Protein AF-A0A4Q3UAE2-F1 (afdb_monomer_lite)

Sequence (257 aa):
MTRTVDFNGVSTRMAMDDPRPDGVYVWAAALARFVDEGTGRPILDGVRVRTEFPRLQGRASGAAGGVYGFPPEAFPMLATQDYDLSMEVETDIHLPQTVAIRVPQRTDAFESFAPVLLGDVVLHRRGVVLSGRCLRHTTGASVVGATVTITKVWRILPSPAVAAPEESAALISVWPPLPYALDDATASVRKRNLTPADPRPLAVPANKGEARITVTDTTGIAANGVLRIDGGTPDRLEYAIVDAINGGEVALKRPLS

Foldseek 3Di:
DWDFDDQLNDTDIDDPPDDAAPLADKDFQAKEFEAEQLPRHTAFDQKDKAWPQPQWGWDDHGRMTGIIGRCCVRPVPLQPAKDKTWMWIDGPFFDIDIDIDIRHRDNCCRNDPDHHYPYYDYTHTDADEDDDFDADPVPRDTDPPDDDDDFDDDPDDDDPVDDDPPDGPSPHQHPVGPLADDPDPPDDDDDDDDDDDDDWDFPDDDDQPDQKTFTPDCVPPDAQDWDWPPVVDRVRTHIWGFHDDDPRMTGTDRHDD

pLDDT: mean 80.91, std 15.3, range [36.97, 98.19]

Radius of gyration: 26.37 Å; chains: 1; bounding box: 64×36×79 Å

Secondary structure (DSSP, 8-state):
-EEEEEETTEEEEEETTSPPPGGGS-EEEEEEEEEETTT--B--S--EEE--STTEEEEEETTEEEEEE-HHHH-TTTTT--EEEEEEEE-SSB--EEEEEEE---TTTTTS---EEEEEEEEPBPPB------B-TTT--B-TT------B--SSPPPTTSPPP--BGGG--BSSPPSS--SSTTPPP-PPP-PPPPP--BSS---TT-SEEEBS--TT--TTPEEEESTT-GGG-EEEEEEEEETTEEEEE----

Structure (mmCIF, N/CA/C/O backbone):
data_AF-A0A4Q3UAE2-F1
#
_entry.id   AF-A0A4Q3UAE2-F1
#
loop_
_atom_site.group_PDB
_atom_site.id
_atom_site.type_symbol
_atom_site.label_atom_id
_atom_site.label_alt_id
_atom_site.label_comp_id
_atom_site.label_asym_id
_atom_site.label_entity_id
_atom_site.label_seq_id
_atom_site.pdbx_PDB_ins_code
_atom_site.Cartn_x
_atom_site.Cartn_y
_atom_site.Cartn_z
_atom_site.occupancy
_atom_site.B_iso_or_equiv
_atom_site.auth_seq_id
_atom_site.auth_comp_id
_atom_site.auth_asym_id
_atom_site.auth_atom_id
_atom_site.pdbx_PDB_model_num
ATOM 1 N N . MET A 1 1 ? 11.599 17.533 -46.432 1.00 57.25 1 MET A N 1
ATOM 2 C CA . MET A 1 1 ? 12.546 18.236 -45.535 1.00 57.25 1 MET A CA 1
ATOM 3 C C . MET A 1 1 ? 13.051 17.212 -44.527 1.00 57.25 1 MET A C 1
ATOM 5 O O . MET A 1 1 ? 12.238 16.666 -43.799 1.00 57.25 1 MET A O 1
ATOM 9 N N . THR A 1 2 ? 14.334 16.855 -44.557 1.00 52.47 2 THR A N 1
ATOM 10 C CA . THR A 1 2 ? 14.930 15.854 -43.648 1.00 52.47 2 THR A CA 1
ATOM 11 C C . THR A 1 2 ? 15.561 16.541 -42.445 1.00 52.47 2 THR A C 1
ATOM 13 O O . THR A 1 2 ? 16.298 17.512 -42.628 1.00 52.47 2 THR A O 1
ATOM 16 N N . ARG A 1 3 ? 15.315 16.030 -41.238 1.00 63.75 3 ARG A N 1
ATOM 17 C CA . ARG A 1 3 ? 15.957 16.492 -40.002 1.00 63.75 3 ARG A CA 1
ATOM 18 C C . ARG A 1 3 ? 16.877 15.388 -39.493 1.00 63.75 3 ARG A C 1
ATOM 20 O O . ARG A 1 3 ? 16.485 14.227 -39.441 1.00 63.75 3 ARG A O 1
ATOM 27 N N . THR A 1 4 ? 18.100 15.749 -39.123 1.00 69.69 4 THR A N 1
ATOM 28 C CA . THR A 1 4 ? 18.990 14.839 -38.395 1.00 69.69 4 THR A CA 1
ATOM 29 C C . THR A 1 4 ? 18.622 14.901 -36.919 1.00 69.69 4 THR A C 1
ATOM 31 O O . THR A 1 4 ? 18.534 15.995 -36.353 1.00 69.69 4 THR A O 1
ATOM 34 N N . VAL A 1 5 ? 18.364 13.744 -36.319 1.00 69.12 5 VAL A N 1
ATOM 35 C CA . VAL A 1 5 ? 18.120 13.601 -34.883 1.00 69.12 5 VAL A CA 1
ATOM 36 C C . VAL A 1 5 ? 19.189 12.668 -34.337 1.00 69.12 5 VAL A C 1
ATOM 38 O O . VAL A 1 5 ? 19.437 11.610 -34.911 1.00 69.12 5 VAL A O 1
ATOM 41 N N . ASP A 1 6 ? 19.851 13.093 -33.268 1.00 66.94 6 ASP A N 1
ATOM 42 C CA . ASP A 1 6 ? 20.877 12.298 -32.606 1.00 66.94 6 ASP A CA 1
ATOM 43 C C . ASP A 1 6 ? 20.248 11.525 -31.445 1.00 66.94 6 ASP A C 1
ATOM 45 O O . ASP A 1 6 ? 19.621 12.127 -30.568 1.00 66.94 6 ASP A O 1
ATOM 49 N N . PHE A 1 7 ? 20.383 10.200 -31.463 1.00 59.59 7 PHE A N 1
ATOM 50 C CA . PHE A 1 7 ? 19.912 9.306 -30.410 1.00 59.59 7 PHE A CA 1
ATOM 51 C C . PHE A 1 7 ? 21.111 8.557 -29.836 1.00 59.59 7 PHE A C 1
ATOM 53 O O . PHE A 1 7 ? 21.657 7.668 -30.485 1.00 59.59 7 PHE A O 1
ATOM 60 N N . ASN A 1 8 ? 21.536 8.923 -28.622 1.00 49.56 8 ASN A N 1
ATOM 61 C CA . ASN A 1 8 ? 22.646 8.278 -27.909 1.00 49.56 8 ASN A CA 1
ATOM 62 C C . ASN A 1 8 ? 23.937 8.127 -28.748 1.00 49.56 8 ASN A C 1
ATOM 64 O O . ASN A 1 8 ? 24.629 7.115 -28.657 1.00 49.56 8 ASN A O 1
ATOM 68 N N . GLY A 1 9 ? 24.271 9.135 -29.563 1.00 65.81 9 GLY A N 1
ATOM 69 C CA . GLY A 1 9 ? 25.475 9.148 -30.402 1.00 65.81 9 GLY A CA 1
ATOM 70 C C . GLY A 1 9 ? 25.286 8.533 -31.791 1.00 65.81 9 GLY A C 1
ATOM 71 O O . GLY A 1 9 ? 26.242 8.472 -32.565 1.00 65.81 9 GLY A O 1
ATOM 72 N N . VAL A 1 10 ? 24.069 8.094 -32.124 1.00 62.09 10 VAL A N 1
ATOM 73 C CA . VAL A 1 10 ? 23.691 7.655 -33.467 1.00 62.09 10 VAL A CA 1
ATOM 74 C C . VAL A 1 10 ? 22.827 8.733 -34.117 1.00 62.09 10 VAL A C 1
ATOM 76 O O . VAL A 1 10 ? 21.621 8.850 -33.882 1.00 62.09 10 VAL A O 1
ATOM 79 N N . SER A 1 11 ? 23.458 9.520 -34.986 1.00 70.81 11 SER A N 1
ATOM 80 C CA . SER A 1 11 ? 22.775 10.491 -35.838 1.00 70.81 11 SER A CA 1
ATOM 81 C C . SER A 1 11 ? 21.964 9.774 -36.919 1.00 70.81 11 SER A C 1
ATOM 83 O O . SER A 1 11 ? 22.513 9.254 -37.890 1.00 70.81 11 SER A O 1
ATOM 85 N N . THR A 1 12 ? 20.640 9.789 -36.774 1.00 71.19 12 THR A N 1
ATOM 86 C CA . THR A 1 12 ? 19.709 9.223 -37.754 1.00 71.19 12 THR A CA 1
ATOM 87 C C . THR A 1 12 ? 19.072 10.343 -38.569 1.00 71.19 12 THR A C 1
ATOM 89 O O . THR A 1 12 ? 18.583 11.344 -38.036 1.00 71.19 12 THR A O 1
ATOM 92 N N . ARG A 1 13 ? 19.094 10.198 -39.896 1.00 69.25 13 ARG A N 1
ATOM 93 C CA . ARG A 1 13 ? 18.475 11.149 -40.822 1.00 69.25 13 ARG A CA 1
ATOM 94 C C . ARG A 1 13 ? 17.034 10.710 -41.052 1.00 69.25 13 ARG A C 1
ATOM 96 O O . ARG A 1 13 ? 16.818 9.698 -41.703 1.00 69.25 13 ARG A O 1
ATOM 103 N N . MET A 1 14 ? 16.078 11.459 -40.513 1.00 65.75 14 MET A N 1
ATOM 104 C CA . MET A 1 14 ? 14.655 11.150 -40.655 1.00 65.75 14 MET A CA 1
ATOM 105 C C . MET A 1 14 ? 14.000 12.098 -41.653 1.00 65.75 14 MET A C 1
ATOM 107 O O . MET A 1 14 ? 14.155 13.327 -41.572 1.00 65.75 14 MET A O 1
ATOM 111 N N . ALA A 1 15 ? 13.265 11.532 -42.606 1.00 69.38 15 ALA A N 1
ATOM 112 C CA . ALA A 1 15 ? 12.250 12.269 -43.333 1.00 69.38 15 ALA A CA 1
ATOM 113 C C . ALA A 1 15 ? 11.072 12.570 -42.394 1.00 69.38 15 ALA A C 1
ATOM 115 O O . ALA A 1 15 ? 10.844 11.882 -41.403 1.00 69.38 15 ALA A O 1
ATOM 116 N N . MET A 1 16 ? 10.328 13.634 -42.691 1.00 63.88 16 MET A N 1
ATOM 117 C CA . MET A 1 16 ? 9.185 14.055 -41.869 1.00 63.88 16 MET A CA 1
ATOM 118 C C . MET A 1 16 ? 8.066 13.000 -41.822 1.00 63.88 16 MET A C 1
ATOM 120 O O . MET A 1 16 ? 7.288 12.997 -40.871 1.00 63.88 16 MET A O 1
ATOM 124 N N . ASP A 1 17 ? 8.048 12.110 -42.818 1.00 74.00 17 ASP A N 1
ATOM 125 C CA . ASP A 1 17 ? 7.040 11.071 -43.028 1.00 74.00 17 ASP A CA 1
ATOM 126 C C . ASP A 1 17 ? 7.527 9.665 -42.627 1.00 74.00 17 ASP A C 1
ATOM 128 O O . ASP A 1 17 ? 6.764 8.706 -42.735 1.00 74.00 17 ASP A O 1
ATOM 132 N N . ASP A 1 18 ? 8.775 9.518 -42.158 1.00 72.06 18 ASP A N 1
ATOM 133 C CA . ASP A 1 18 ? 9.264 8.223 -41.673 1.00 72.06 18 ASP A CA 1
ATOM 134 C C . ASP A 1 18 ? 8.579 7.872 -40.338 1.00 72.06 18 ASP A C 1
ATOM 136 O O . ASP A 1 18 ? 8.447 8.743 -39.464 1.00 72.06 18 ASP A O 1
ATOM 140 N N . PRO A 1 19 ? 8.152 6.609 -40.132 1.00 68.62 19 PRO A N 1
ATOM 141 C CA . PRO A 1 19 ? 7.618 6.177 -38.849 1.00 68.62 19 PRO A CA 1
ATOM 142 C C . PRO A 1 19 ? 8.679 6.396 -37.769 1.00 68.62 19 PRO A C 1
ATOM 144 O O . PRO A 1 19 ? 9.834 5.985 -37.909 1.00 68.62 19 PRO A O 1
ATOM 147 N N . ARG A 1 20 ? 8.303 7.081 -36.686 1.00 67.75 20 ARG A N 1
ATOM 148 C CA . ARG A 1 20 ? 9.222 7.270 -35.562 1.00 67.75 20 ARG A CA 1
ATOM 149 C C . ARG A 1 20 ? 9.400 5.926 -34.851 1.00 67.75 20 ARG A C 1
ATOM 151 O O . ARG A 1 20 ? 8.401 5.236 -34.665 1.00 67.75 20 ARG A O 1
ATOM 158 N N . PRO A 1 21 ? 10.623 5.576 -34.420 1.00 68.81 21 PRO A N 1
ATOM 159 C CA . PRO A 1 21 ? 10.846 4.440 -33.546 1.00 68.81 21 PRO A CA 1
ATOM 160 C C . PRO A 1 21 ? 9.975 4.571 -32.306 1.00 68.81 21 PRO A C 1
ATOM 162 O O . PRO A 1 21 ? 9.800 5.676 -31.777 1.00 68.81 21 PRO A O 1
ATOM 165 N N . ASP A 1 22 ? 9.473 3.441 -31.827 1.00 67.94 22 ASP A N 1
ATOM 166 C CA . ASP A 1 22 ? 8.586 3.398 -30.676 1.00 67.94 22 ASP A CA 1
ATOM 167 C C . ASP A 1 22 ? 9.219 4.104 -29.469 1.00 67.94 22 ASP A C 1
ATOM 169 O O . ASP A 1 22 ? 8.568 4.931 -28.840 1.00 67.94 22 ASP A O 1
ATOM 173 N N . GLY A 1 23 ? 10.526 3.954 -29.226 1.00 65.50 23 GLY A N 1
ATOM 174 C CA . GLY A 1 23 ? 11.240 4.631 -28.134 1.00 65.50 23 GLY A CA 1
ATOM 175 C C . GLY A 1 23 ? 11.208 6.170 -28.137 1.00 65.50 23 GLY A C 1
ATOM 176 O O . GLY A 1 23 ? 11.640 6.777 -27.160 1.00 65.50 23 GLY A O 1
ATOM 177 N N . VAL A 1 24 ? 10.690 6.813 -29.192 1.00 71.56 24 VAL A N 1
ATOM 178 C CA . VAL A 1 24 ? 10.535 8.277 -29.313 1.00 71.56 24 VAL A CA 1
ATOM 179 C C . VAL A 1 24 ? 9.131 8.755 -28.891 1.00 71.56 24 VAL A C 1
ATOM 181 O O . VAL A 1 24 ? 8.794 9.936 -29.014 1.00 71.56 24 VAL A O 1
ATOM 184 N N . TYR A 1 25 ? 8.293 7.864 -28.369 1.00 83.75 25 TYR A N 1
ATOM 185 C CA . TYR A 1 25 ? 7.003 8.225 -27.789 1.00 83.75 25 TYR A CA 1
ATOM 186 C C . TYR A 1 25 ? 7.051 8.259 -26.263 1.00 83.75 25 TYR A C 1
ATOM 188 O O . TYR A 1 25 ? 8.009 7.846 -25.612 1.00 83.75 25 TYR A O 1
ATOM 196 N N . VAL A 1 26 ? 5.991 8.807 -25.681 1.00 87.94 26 VAL A N 1
ATOM 197 C CA . VAL A 1 26 ? 5.742 8.689 -24.250 1.00 87.94 26 VAL A CA 1
ATOM 198 C C . VAL A 1 26 ? 5.227 7.275 -23.982 1.00 87.94 26 VAL A C 1
ATOM 200 O O . VAL A 1 26 ? 4.213 6.879 -24.552 1.00 87.94 26 VAL A O 1
ATOM 203 N N . TRP A 1 27 ? 5.899 6.544 -23.094 1.00 91.56 27 TRP A N 1
ATOM 204 C CA . TRP A 1 27 ? 5.564 5.166 -22.734 1.00 91.56 27 TRP A CA 1
ATOM 205 C C . TRP A 1 27 ? 5.282 5.019 -21.252 1.00 91.56 27 TRP A C 1
ATOM 207 O O . TRP A 1 27 ? 5.859 5.715 -20.417 1.00 91.56 27 TRP A O 1
ATOM 217 N N . ALA A 1 28 ? 4.429 4.053 -20.924 1.00 93.44 28 ALA A N 1
ATOM 218 C CA . ALA A 1 28 ? 4.326 3.549 -19.566 1.00 93.44 28 ALA A CA 1
ATOM 219 C C . ALA A 1 28 ? 5.573 2.719 -19.251 1.00 93.44 28 ALA A C 1
ATOM 221 O O . ALA A 1 28 ? 5.826 1.735 -19.934 1.00 93.44 28 ALA A O 1
ATOM 222 N N . ALA A 1 29 ? 6.328 3.091 -18.221 1.00 94.62 29 ALA A N 1
ATOM 223 C CA . ALA A 1 29 ? 7.425 2.280 -17.699 1.00 94.62 29 ALA A CA 1
ATOM 224 C C . ALA A 1 29 ? 6.898 1.124 -16.834 1.00 94.62 29 ALA A C 1
ATOM 226 O O . ALA A 1 29 ? 7.449 0.026 -16.866 1.00 94.62 29 ALA A O 1
ATOM 227 N N . ALA A 1 30 ? 5.788 1.341 -16.124 1.00 97.31 30 ALA A N 1
ATOM 228 C CA . ALA A 1 30 ? 5.072 0.286 -15.420 1.00 97.31 30 ALA A CA 1
ATOM 229 C C . ALA A 1 30 ? 3.564 0.528 -15.428 1.00 97.31 30 ALA A C 1
ATOM 231 O O . ALA A 1 30 ? 3.123 1.676 -15.488 1.00 97.31 30 ALA A O 1
ATOM 232 N N . LEU A 1 31 ? 2.793 -0.555 -15.340 1.00 97.81 31 LEU A N 1
ATOM 233 C CA . LEU A 1 31 ? 1.334 -0.552 -15.271 1.00 97.81 31 LEU A CA 1
ATOM 234 C C . LEU A 1 31 ? 0.844 -1.499 -14.173 1.00 97.81 31 LEU A C 1
ATOM 236 O O . LEU A 1 31 ? 1.353 -2.608 -14.024 1.00 97.81 31 LEU A O 1
ATOM 240 N N . ALA A 1 32 ? -0.182 -1.071 -13.448 1.00 97.69 32 ALA A N 1
ATOM 241 C CA . ALA A 1 32 ? -0.847 -1.804 -12.383 1.00 97.69 32 ALA A CA 1
ATOM 242 C C . ALA A 1 32 ? -2.368 -1.633 -12.462 1.00 97.69 32 ALA A C 1
ATOM 244 O O . ALA A 1 32 ? -2.874 -0.636 -12.991 1.00 97.69 32 ALA A O 1
ATOM 245 N N . ARG A 1 33 ? -3.087 -2.586 -11.866 1.00 97.88 33 ARG A N 1
ATOM 246 C CA . ARG A 1 33 ? -4.499 -2.465 -11.505 1.00 97.88 33 ARG A CA 1
ATOM 247 C C . ARG A 1 33 ? -4.615 -2.278 -9.994 1.00 97.88 33 ARG A C 1
ATOM 249 O O . ARG A 1 33 ? -4.057 -3.055 -9.234 1.00 97.88 33 ARG A O 1
ATOM 256 N N . PHE A 1 34 ? -5.348 -1.269 -9.549 1.00 97.06 34 PHE A N 1
ATOM 257 C CA . PHE A 1 34 ? -5.556 -0.978 -8.134 1.00 97.06 34 PHE A CA 1
ATOM 258 C C . PHE A 1 34 ? -6.828 -1.653 -7.645 1.00 97.06 34 PHE A C 1
ATOM 260 O O . PHE A 1 34 ? -7.917 -1.427 -8.188 1.00 97.06 34 PHE A O 1
ATOM 267 N N . VAL A 1 35 ? -6.689 -2.480 -6.616 1.00 92.50 35 VAL A N 1
ATOM 268 C CA . VAL A 1 35 ? -7.798 -3.235 -6.037 1.00 92.50 35 VAL A CA 1
ATOM 269 C C . VAL A 1 35 ? -7.875 -3.002 -4.541 1.00 92.50 35 VAL A C 1
ATOM 271 O O . VAL A 1 35 ? -6.876 -2.795 -3.862 1.00 92.50 35 VAL A O 1
ATOM 274 N N . ASP A 1 36 ? -9.093 -3.012 -4.036 1.00 85.25 36 ASP A N 1
ATOM 275 C CA . ASP A 1 36 ? -9.390 -2.846 -2.625 1.00 85.25 36 ASP A CA 1
ATOM 276 C C . ASP A 1 36 ? -9.195 -4.169 -1.874 1.00 85.25 36 ASP A C 1
ATOM 278 O O . ASP A 1 36 ? -9.792 -5.175 -2.261 1.00 85.25 36 ASP A O 1
ATOM 282 N N . GLU A 1 37 ? -8.409 -4.171 -0.791 1.00 82.31 37 GLU A N 1
ATOM 283 C CA . GLU A 1 37 ? -8.094 -5.395 -0.031 1.00 82.31 37 GLU A CA 1
ATOM 284 C C . GLU A 1 37 ? -9.336 -6.152 0.461 1.00 82.31 37 GLU A C 1
ATOM 286 O O . GLU A 1 37 ? -9.380 -7.378 0.431 1.00 82.31 37 GLU A O 1
ATOM 291 N N . GLY A 1 38 ? -10.362 -5.421 0.908 1.00 75.25 38 GLY A N 1
ATOM 292 C CA . GLY A 1 38 ? -11.475 -5.998 1.656 1.00 75.25 38 GLY A CA 1
ATOM 293 C C . GLY A 1 38 ? -12.556 -6.549 0.741 1.00 75.25 38 GLY A C 1
ATOM 294 O O . GLY A 1 38 ? -13.383 -7.355 1.159 1.00 75.25 38 GLY A O 1
ATOM 295 N N . THR A 1 39 ? -12.575 -6.096 -0.510 1.00 78.69 39 THR A N 1
ATOM 296 C CA . THR A 1 39 ? -13.594 -6.475 -1.493 1.00 78.69 39 THR A CA 1
ATOM 297 C C . THR A 1 39 ? -13.026 -7.174 -2.720 1.00 78.69 39 THR A C 1
ATOM 299 O O . THR A 1 39 ? -13.801 -7.740 -3.490 1.00 78.69 39 THR A O 1
ATOM 302 N N . GLY A 1 40 ? -11.711 -7.103 -2.950 1.00 82.12 40 GLY A N 1
ATOM 303 C CA . GLY A 1 40 ? -11.060 -7.546 -4.186 1.00 82.12 40 GLY A CA 1
ATOM 304 C C . GLY A 1 40 ? -11.521 -6.778 -5.432 1.00 82.12 40 GLY A C 1
ATOM 305 O O . GLY A 1 40 ? -11.225 -7.176 -6.560 1.00 82.12 40 GLY A O 1
ATOM 306 N N . ARG A 1 41 ? -12.299 -5.700 -5.259 1.00 87.38 41 ARG A N 1
ATOM 307 C CA . ARG A 1 41 ? -12.887 -4.947 -6.368 1.00 87.38 41 ARG A CA 1
ATOM 308 C C . ARG A 1 41 ? -11.928 -3.865 -6.862 1.00 87.38 41 ARG A C 1
ATOM 310 O O . ARG A 1 41 ? -11.175 -3.309 -6.063 1.00 87.38 41 ARG A O 1
ATOM 317 N N . PRO A 1 42 ? -11.979 -3.522 -8.161 1.00 91.94 42 PRO A N 1
ATOM 318 C CA . PRO A 1 42 ? -11.202 -2.415 -8.699 1.00 91.94 42 PRO A CA 1
ATOM 319 C C . PRO A 1 42 ? -11.604 -1.085 -8.047 1.00 91.94 42 PRO A C 1
ATOM 321 O O . PRO A 1 42 ? -12.794 -0.809 -7.876 1.00 91.94 42 PRO A O 1
ATOM 324 N N . ILE A 1 43 ? -10.620 -0.248 -7.722 1.00 92.00 43 ILE A N 1
ATOM 325 C CA . ILE A 1 43 ? -10.852 1.090 -7.166 1.00 92.00 43 ILE A CA 1
ATOM 326 C C . ILE A 1 43 ? -11.016 2.066 -8.325 1.00 92.00 43 ILE A C 1
ATOM 328 O O . ILE A 1 43 ? -10.046 2.411 -8.987 1.00 92.00 43 ILE A O 1
ATOM 332 N N . LEU A 1 44 ? -12.248 2.485 -8.602 1.00 91.06 44 LEU A N 1
ATOM 333 C CA . LEU A 1 44 ? -12.556 3.247 -9.816 1.00 91.06 44 LEU A CA 1
ATOM 334 C C . LEU A 1 44 ? -12.203 4.735 -9.728 1.00 91.06 44 LEU A C 1
ATOM 336 O O . LEU A 1 44 ? -11.972 5.348 -10.761 1.00 91.06 44 LEU A O 1
ATOM 340 N N . ASP A 1 45 ? -12.128 5.308 -8.529 1.00 89.31 45 ASP A N 1
ATOM 341 C CA . ASP A 1 45 ? -12.012 6.755 -8.354 1.00 89.31 45 ASP A CA 1
ATOM 342 C C . ASP A 1 45 ? -11.011 7.130 -7.259 1.00 89.31 45 ASP A C 1
ATOM 344 O O . ASP A 1 45 ? -10.715 6.351 -6.352 1.00 89.31 45 ASP A O 1
ATOM 348 N N . GLY A 1 46 ? -10.504 8.363 -7.336 1.00 92.06 46 GLY A N 1
ATOM 349 C CA . GLY A 1 46 ? -9.670 8.960 -6.289 1.00 92.06 46 GLY A CA 1
ATOM 350 C C . GLY A 1 46 ? -8.251 8.399 -6.189 1.00 92.06 46 GLY A C 1
ATOM 351 O O . GLY A 1 46 ? -7.538 8.750 -5.249 1.00 92.06 46 GLY A O 1
ATOM 352 N N . VAL A 1 47 ? -7.823 7.557 -7.135 1.00 96.69 47 VAL A N 1
ATOM 353 C CA . VAL A 1 47 ? -6.454 7.039 -7.166 1.00 96.69 47 VAL A CA 1
ATOM 354 C C . VAL A 1 47 ? -5.485 8.108 -7.655 1.00 96.69 47 VAL A C 1
ATOM 356 O O . VAL A 1 47 ? -5.652 8.695 -8.725 1.00 96.69 47 VAL A O 1
ATOM 359 N N . ARG A 1 48 ? -4.437 8.336 -6.868 1.00 97.69 48 ARG A N 1
ATOM 360 C CA . ARG A 1 48 ? -3.298 9.188 -7.194 1.00 97.69 48 ARG A CA 1
ATOM 361 C C . ARG A 1 48 ? -2.047 8.325 -7.232 1.00 97.69 48 ARG A C 1
ATOM 363 O O . ARG A 1 48 ? -1.803 7.542 -6.323 1.00 97.69 48 ARG A O 1
ATOM 370 N N . VAL A 1 49 ? -1.261 8.489 -8.289 1.00 98.19 49 VAL A N 1
ATOM 371 C CA . VAL A 1 49 ? 0.015 7.792 -8.467 1.00 98.19 49 VAL A CA 1
ATOM 372 C C . VAL A 1 49 ? 1.118 8.833 -8.516 1.00 98.19 49 VAL A C 1
ATOM 374 O O . VAL A 1 49 ? 1.002 9.824 -9.240 1.00 98.19 49 VAL A O 1
ATOM 377 N N . ARG A 1 50 ? 2.182 8.614 -7.751 1.00 97.94 50 ARG A N 1
ATOM 378 C CA . ARG A 1 50 ? 3.373 9.461 -7.712 1.00 97.94 50 ARG A CA 1
ATOM 379 C C . ARG A 1 50 ? 4.619 8.613 -7.904 1.00 97.94 50 ARG A C 1
ATOM 381 O O . ARG A 1 50 ? 4.631 7.415 -7.643 1.00 97.94 50 ARG A O 1
ATOM 388 N N . THR A 1 51 ? 5.673 9.253 -8.376 1.00 97.88 51 THR A N 1
ATOM 389 C CA . THR A 1 51 ? 7.012 8.680 -8.421 1.00 97.88 51 THR A CA 1
ATOM 390 C C . THR A 1 51 ? 8.004 9.810 -8.232 1.00 97.88 51 THR A C 1
ATOM 392 O O . THR A 1 51 ? 7.767 10.931 -8.684 1.00 97.88 51 THR A O 1
ATOM 395 N N . GLU A 1 52 ? 9.096 9.515 -7.544 1.00 96.69 52 GLU A N 1
ATOM 396 C CA . GLU A 1 52 ? 10.220 10.438 -7.390 1.00 96.69 52 GLU A CA 1
ATOM 397 C C . GLU A 1 52 ? 11.291 10.196 -8.458 1.00 96.69 52 GLU A C 1
ATOM 399 O O . GLU A 1 52 ? 12.274 10.932 -8.540 1.00 96.69 52 GLU A O 1
ATOM 404 N N . PHE A 1 53 ? 11.112 9.165 -9.291 1.00 97.31 53 PHE A N 1
ATOM 405 C CA . PHE A 1 53 ? 12.093 8.809 -10.296 1.00 97.31 53 PHE A CA 1
ATOM 406 C C . PHE A 1 53 ? 12.178 9.908 -11.371 1.00 97.31 53 PHE A C 1
ATOM 408 O O . PHE A 1 53 ? 11.151 10.269 -11.963 1.00 97.31 53 PHE A O 1
ATOM 415 N N . PRO A 1 54 ? 13.375 10.461 -11.650 1.00 96.19 54 PRO A N 1
ATOM 416 C CA . PRO A 1 54 ? 13.523 11.575 -12.576 1.00 96.19 54 PRO A CA 1
ATOM 417 C C . PRO A 1 54 ? 12.936 11.272 -13.955 1.00 96.19 54 PRO A C 1
ATOM 419 O O . PRO A 1 54 ? 13.081 10.170 -14.475 1.00 96.19 54 PRO A O 1
ATOM 422 N N . ARG A 1 55 ? 12.319 12.285 -14.578 1.00 96.44 55 ARG A N 1
ATOM 423 C CA . ARG A 1 55 ? 11.749 12.213 -15.942 1.00 96.44 55 ARG A CA 1
ATOM 424 C C . ARG A 1 55 ? 10.564 11.254 -16.107 1.00 96.44 55 ARG A C 1
ATOM 426 O O . ARG A 1 55 ? 10.059 11.121 -17.221 1.00 96.44 55 ARG A O 1
ATOM 433 N N . LEU A 1 56 ? 10.075 10.656 -15.023 1.00 97.69 56 LEU A N 1
ATOM 434 C CA . LEU A 1 56 ? 8.822 9.913 -15.003 1.00 97.69 56 LEU A CA 1
ATOM 435 C C . LEU A 1 56 ? 7.736 10.697 -14.271 1.00 97.69 56 LEU A C 1
ATOM 437 O O . LEU A 1 56 ? 7.995 11.570 -13.444 1.00 97.69 56 LEU A O 1
ATOM 441 N N . GLN A 1 57 ? 6.492 10.379 -14.600 1.00 98.06 57 GLN A N 1
ATOM 442 C CA . GLN A 1 57 ? 5.303 10.905 -13.952 1.00 98.06 57 GLN A CA 1
ATOM 443 C C . GLN A 1 57 ? 4.377 9.751 -13.594 1.00 98.06 57 GLN A C 1
ATOM 445 O O . GLN A 1 57 ? 4.274 8.771 -14.328 1.00 98.06 57 GLN A O 1
ATOM 450 N N . GLY A 1 58 ? 3.681 9.871 -12.468 1.00 97.88 58 GLY A N 1
ATOM 451 C CA . GLY A 1 58 ? 2.598 8.961 -12.118 1.00 97.88 58 GLY A CA 1
ATOM 452 C C . GLY A 1 58 ? 1.291 9.373 -12.792 1.00 97.88 58 GLY A C 1
ATOM 453 O O . GLY A 1 58 ? 0.999 10.562 -12.931 1.00 97.88 58 GLY A O 1
ATOM 454 N N . ARG A 1 59 ? 0.482 8.396 -13.208 1.00 97.56 59 ARG A N 1
ATOM 455 C CA . ARG A 1 59 ? -0.887 8.629 -13.682 1.00 97.56 59 ARG A CA 1
ATOM 456 C C . ARG A 1 59 ? -1.790 7.462 -13.325 1.00 97.56 59 ARG A C 1
ATOM 458 O O . ARG A 1 59 ? -1.388 6.308 -13.419 1.00 97.56 59 ARG A O 1
ATOM 465 N N . ALA A 1 60 ? -3.030 7.781 -12.980 1.00 97.00 60 ALA A N 1
ATOM 466 C CA . ALA A 1 60 ? -4.108 6.815 -12.839 1.00 97.00 60 ALA A CA 1
ATOM 467 C C . ALA A 1 60 ? -5.311 7.235 -13.686 1.00 97.00 60 ALA A C 1
ATOM 469 O O . ALA A 1 60 ? -5.523 8.419 -13.960 1.00 97.00 60 ALA A O 1
ATOM 470 N N . SER A 1 61 ? -6.081 6.246 -14.118 1.00 93.56 61 SER A N 1
ATOM 471 C CA . SER A 1 61 ? -7.368 6.408 -14.776 1.00 93.56 61 SER A CA 1
ATOM 472 C C . SER A 1 61 ? -8.236 5.207 -14.428 1.00 93.56 61 SER A C 1
ATOM 474 O O . SER A 1 61 ? -7.915 4.068 -14.774 1.00 93.56 61 SER A O 1
ATOM 476 N N . GLY A 1 62 ? -9.331 5.454 -13.713 1.00 92.19 62 GLY A N 1
ATOM 477 C CA . GLY A 1 62 ? -10.121 4.360 -13.172 1.00 92.19 62 GLY A CA 1
ATOM 478 C C . GLY A 1 62 ? -9.310 3.541 -12.163 1.00 92.19 62 GLY A C 1
ATOM 479 O O . GLY A 1 62 ? -8.512 4.070 -11.390 1.00 92.19 62 GLY A O 1
ATOM 480 N N . ALA A 1 63 ? -9.447 2.221 -12.277 1.00 92.50 63 ALA A N 1
ATOM 481 C CA . ALA A 1 63 ? -8.684 1.252 -11.500 1.00 92.50 63 ALA A CA 1
ATOM 482 C C . ALA A 1 63 ? -7.329 0.872 -12.102 1.00 92.50 63 ALA A C 1
ATOM 484 O O . ALA A 1 63 ? -6.713 -0.070 -11.619 1.00 92.50 63 ALA A O 1
ATOM 485 N N . ALA A 1 64 ? -6.864 1.543 -13.153 1.00 96.25 64 ALA A N 1
ATOM 486 C CA . ALA A 1 64 ? -5.557 1.281 -13.740 1.00 96.25 64 ALA A CA 1
ATOM 487 C C . ALA A 1 64 ? -4.655 2.506 -13.611 1.00 96.25 64 ALA A C 1
ATOM 489 O O . ALA A 1 64 ? -5.107 3.652 -13.633 1.00 96.25 64 ALA A O 1
ATOM 490 N N . GLY A 1 65 ? -3.356 2.278 -13.507 1.00 96.81 65 GLY A N 1
ATOM 491 C CA . GLY A 1 65 ? -2.386 3.360 -13.496 1.00 96.81 65 GLY A CA 1
ATOM 492 C C . GLY A 1 65 ? -0.967 2.850 -13.472 1.00 96.81 65 GLY A C 1
ATOM 493 O O . GLY A 1 65 ? -0.712 1.659 -13.615 1.00 96.81 65 GLY A O 1
ATOM 494 N N . GLY A 1 66 ? -0.035 3.773 -13.327 1.00 97.69 66 GLY A N 1
ATOM 495 C CA . GLY A 1 66 ? 1.372 3.449 -13.393 1.00 97.69 66 GLY A CA 1
ATOM 496 C C . GLY A 1 66 ? 2.245 4.679 -13.523 1.00 97.69 66 GLY A C 1
ATOM 497 O O . GLY A 1 66 ? 1.804 5.814 -13.316 1.00 97.69 66 GLY A O 1
ATOM 498 N N . VAL A 1 67 ? 3.492 4.434 -13.901 1.00 98.12 67 VAL A N 1
ATOM 499 C CA . VAL A 1 67 ? 4.479 5.477 -14.168 1.00 98.12 67 VAL A CA 1
ATOM 500 C C . VAL A 1 67 ? 4.780 5.522 -15.656 1.00 98.12 67 VAL A C 1
ATOM 502 O O . VAL A 1 67 ? 4.880 4.485 -16.311 1.00 98.12 67 VAL A O 1
ATOM 505 N N . TYR A 1 68 ? 4.899 6.723 -16.206 1.00 97.00 68 TYR A N 1
ATOM 506 C CA . TYR A 1 68 ? 5.082 6.946 -17.633 1.00 97.00 68 TYR A CA 1
ATOM 507 C C . TYR A 1 68 ? 6.033 8.116 -17.892 1.00 97.00 68 TYR A C 1
ATOM 509 O O . TYR A 1 68 ? 6.215 8.984 -17.040 1.00 97.00 68 TYR A O 1
ATOM 517 N N . GLY A 1 69 ? 6.657 8.139 -19.064 1.00 95.06 69 GLY A N 1
ATOM 518 C CA . GLY A 1 69 ? 7.606 9.178 -19.449 1.00 95.06 69 GLY A CA 1
ATOM 519 C C . GLY A 1 69 ? 8.270 8.866 -20.780 1.00 95.06 69 GLY A C 1
ATOM 520 O O . GLY A 1 69 ? 7.745 8.086 -21.571 1.00 95.06 69 GLY A O 1
ATOM 521 N N . PHE A 1 70 ? 9.415 9.490 -21.031 1.00 92.19 70 PHE A N 1
ATOM 522 C CA . PHE A 1 70 ? 10.201 9.265 -22.240 1.00 92.19 70 PHE A CA 1
ATOM 523 C C . PHE A 1 70 ? 11.371 8.320 -21.922 1.00 92.19 70 PHE A C 1
ATOM 525 O O . PHE A 1 70 ? 12.313 8.750 -21.248 1.00 92.19 70 PHE A O 1
ATOM 532 N N . PRO A 1 71 ? 11.336 7.039 -22.348 1.00 89.75 71 PRO A N 1
ATOM 533 C CA . PRO A 1 71 ? 12.316 6.047 -21.907 1.00 89.75 71 PRO A CA 1
ATOM 534 C C . PRO A 1 71 ? 13.784 6.425 -22.154 1.00 89.75 71 PRO A C 1
ATOM 536 O O . PRO A 1 71 ? 14.573 6.214 -21.239 1.00 89.75 71 PRO A O 1
ATOM 539 N N . PRO A 1 72 ? 14.183 7.033 -23.293 1.00 88.38 72 PRO A N 1
ATOM 540 C CA . PRO A 1 72 ? 15.575 7.451 -23.483 1.00 88.38 72 PRO A CA 1
ATOM 541 C C . PRO A 1 72 ? 16.063 8.501 -22.473 1.00 88.38 72 PRO A C 1
ATOM 543 O O . PRO A 1 72 ? 17.243 8.526 -22.140 1.00 88.38 72 PRO A O 1
ATOM 546 N N . GLU A 1 73 ? 15.172 9.361 -21.967 1.00 91.50 73 GLU A N 1
ATOM 547 C CA . GLU A 1 73 ? 15.514 10.365 -20.947 1.00 91.50 73 GLU A CA 1
ATOM 548 C C . GLU A 1 73 ? 15.497 9.782 -19.531 1.00 91.50 73 GLU A C 1
ATOM 550 O O . GLU A 1 73 ? 16.331 10.151 -18.705 1.00 91.50 73 GLU A O 1
ATOM 555 N N . ALA A 1 74 ? 14.540 8.898 -19.239 1.00 93.75 74 ALA A N 1
ATOM 556 C CA . ALA A 1 74 ? 14.407 8.277 -17.923 1.00 93.75 74 ALA A CA 1
ATOM 557 C C . ALA A 1 74 ? 15.445 7.164 -17.696 1.00 93.75 74 ALA A C 1
ATOM 559 O O . ALA A 1 74 ? 15.966 7.012 -16.593 1.00 93.75 74 ALA A O 1
ATOM 560 N N . PHE A 1 75 ? 15.781 6.411 -18.743 1.00 93.25 75 PHE A N 1
ATOM 561 C CA . PHE A 1 75 ? 16.631 5.224 -18.687 1.00 93.25 75 PHE A CA 1
ATOM 562 C C . PHE A 1 75 ? 17.750 5.286 -19.746 1.00 93.25 75 PHE A C 1
ATOM 564 O O . PHE A 1 75 ? 17.806 4.452 -20.653 1.00 93.25 75 PHE A O 1
ATOM 571 N N . PRO A 1 76 ? 18.672 6.264 -19.661 1.00 91.69 76 PRO A N 1
ATOM 572 C CA . PRO A 1 76 ? 19.671 6.506 -20.708 1.00 91.69 76 PRO A CA 1
ATOM 573 C C . PRO A 1 76 ? 20.609 5.317 -20.969 1.00 91.69 76 PRO A C 1
ATOM 575 O O . PRO A 1 76 ? 21.132 5.173 -22.069 1.00 91.69 76 PRO A O 1
ATOM 578 N N . MET A 1 77 ? 20.810 4.449 -19.975 1.00 93.44 77 MET A N 1
ATOM 579 C CA . MET A 1 77 ? 21.678 3.271 -20.039 1.00 93.44 77 MET A CA 1
ATOM 580 C C . MET A 1 77 ? 20.878 1.960 -20.017 1.00 93.44 77 MET A C 1
ATOM 582 O O . MET A 1 77 ? 21.414 0.925 -19.637 1.00 93.44 77 MET A O 1
ATOM 586 N N . LEU A 1 78 ? 19.603 1.965 -20.434 1.00 91.50 78 LEU A N 1
ATOM 587 C CA . LEU A 1 78 ? 18.746 0.768 -20.378 1.00 91.50 78 LEU A CA 1
ATOM 588 C C . LEU A 1 78 ? 19.311 -0.428 -21.161 1.00 91.50 78 LEU A C 1
ATOM 590 O O . LEU A 1 78 ? 19.006 -1.568 -20.839 1.00 91.50 78 LEU A O 1
ATOM 594 N N . ALA A 1 79 ? 20.176 -0.186 -22.146 1.00 90.31 79 ALA A N 1
ATOM 595 C CA . ALA A 1 79 ? 20.868 -1.240 -22.884 1.00 90.31 79 ALA A CA 1
ATOM 596 C C . ALA A 1 79 ? 21.941 -1.989 -22.075 1.00 90.31 79 ALA A C 1
ATOM 598 O O . ALA A 1 79 ? 22.329 -3.087 -22.464 1.00 90.31 79 ALA A O 1
ATOM 599 N N . THR A 1 80 ? 22.434 -1.407 -20.980 1.00 94.50 80 THR A N 1
ATOM 600 C CA . THR A 1 80 ? 23.588 -1.921 -20.223 1.00 94.50 80 THR A CA 1
ATOM 601 C C . THR A 1 80 ? 23.335 -2.056 -18.726 1.00 94.50 80 THR A C 1
ATOM 603 O O . THR A 1 80 ? 24.205 -2.551 -18.013 1.00 94.50 80 THR A O 1
ATOM 606 N N . GLN A 1 81 ? 22.199 -1.567 -18.225 1.00 95.44 81 GLN A N 1
ATOM 607 C CA . GLN A 1 81 ? 21.844 -1.683 -16.819 1.00 95.44 81 GLN A CA 1
ATOM 608 C C . GLN A 1 81 ? 20.333 -1.727 -16.609 1.00 95.44 81 GLN A C 1
ATOM 610 O O . GLN A 1 81 ? 19.549 -1.136 -17.356 1.00 95.44 81 GLN A O 1
ATOM 615 N N . ASP A 1 82 ? 19.952 -2.397 -15.532 1.00 96.19 82 ASP A N 1
ATOM 616 C CA . ASP A 1 82 ? 18.607 -2.338 -14.991 1.00 96.19 82 ASP A CA 1
ATOM 617 C C . ASP A 1 82 ? 18.399 -1.031 -14.204 1.00 96.19 82 ASP A C 1
ATOM 619 O O . ASP A 1 82 ? 19.354 -0.393 -13.750 1.00 96.19 82 ASP A O 1
ATOM 623 N N . TYR A 1 83 ? 17.137 -0.685 -13.960 1.00 97.31 83 TYR A N 1
ATOM 624 C CA . TYR A 1 83 ? 16.751 0.443 -13.119 1.00 97.31 83 TYR A CA 1
ATOM 625 C C . TYR A 1 83 ? 15.768 0.016 -12.033 1.00 97.31 83 TYR A C 1
ATOM 627 O O . TYR A 1 83 ? 14.791 -0.683 -12.305 1.00 97.31 83 TYR A O 1
ATOM 635 N N . ASP A 1 84 ? 16.006 0.491 -10.812 1.00 97.06 84 ASP A N 1
ATOM 636 C CA . ASP A 1 84 ? 15.054 0.407 -9.708 1.00 97.06 84 ASP A CA 1
ATOM 637 C C . ASP A 1 84 ? 14.346 1.741 -9.550 1.00 97.06 84 ASP A C 1
ATOM 639 O O . ASP A 1 84 ? 14.979 2.797 -9.484 1.00 97.06 84 ASP A O 1
ATOM 643 N N . LEU A 1 85 ? 13.024 1.689 -9.464 1.00 96.81 85 LEU A N 1
ATOM 644 C CA . LEU A 1 85 ? 12.210 2.854 -9.174 1.00 96.81 85 LEU A CA 1
ATOM 645 C C . LEU A 1 85 ? 11.075 2.491 -8.226 1.00 96.81 85 LEU A C 1
ATOM 647 O O . LEU A 1 85 ? 10.738 1.323 -8.031 1.00 96.81 85 LEU A O 1
ATOM 651 N N . SER A 1 86 ? 10.476 3.515 -7.637 1.00 95.75 86 SER A N 1
ATOM 652 C CA . SER A 1 86 ? 9.312 3.377 -6.775 1.00 95.75 86 SER A CA 1
ATOM 653 C C . SER A 1 86 ? 8.116 4.119 -7.356 1.00 95.75 86 SER A C 1
ATOM 655 O O . SER A 1 86 ? 8.234 5.161 -8.014 1.00 95.75 86 SER A O 1
ATOM 657 N N . MET A 1 87 ? 6.944 3.560 -7.097 1.00 97.19 87 MET A N 1
ATOM 658 C CA . MET A 1 87 ? 5.656 4.173 -7.366 1.00 97.19 87 MET A CA 1
ATOM 659 C C . MET A 1 87 ? 4.876 4.227 -6.058 1.00 97.19 87 MET A C 1
ATOM 661 O O . MET A 1 87 ? 4.640 3.194 -5.442 1.00 97.19 87 MET A O 1
ATOM 665 N N . GLU A 1 88 ? 4.460 5.414 -5.639 1.00 97.19 88 GLU A N 1
ATOM 666 C CA . GLU A 1 88 ? 3.543 5.588 -4.516 1.00 97.19 88 GLU A CA 1
ATOM 667 C C . GLU A 1 88 ? 2.110 5.676 -5.047 1.00 97.19 88 GLU A C 1
ATOM 669 O O . GLU A 1 88 ? 1.824 6.433 -5.980 1.00 97.19 88 GLU A O 1
ATOM 674 N N . VAL A 1 89 ? 1.209 4.900 -4.455 1.00 95.25 89 VAL A N 1
ATOM 675 C CA . VAL A 1 89 ? -0.217 4.880 -4.773 1.00 95.25 89 VAL A CA 1
ATOM 676 C C . VAL A 1 89 ? -0.988 5.337 -3.546 1.00 95.25 89 VAL A C 1
ATOM 678 O O . VAL A 1 89 ? -0.840 4.779 -2.462 1.00 95.25 89 VAL A O 1
ATOM 681 N N . GLU A 1 90 ? -1.836 6.342 -3.716 1.00 91.25 90 GLU A N 1
ATOM 682 C CA . GLU A 1 90 ? -2.661 6.899 -2.651 1.00 91.25 90 GLU A CA 1
ATOM 683 C C . GLU A 1 90 ? -4.119 7.003 -3.108 1.00 91.25 90 GLU A C 1
ATOM 685 O O . GLU A 1 90 ? -4.416 7.298 -4.265 1.00 91.25 90 GLU A O 1
ATOM 690 N N . THR A 1 91 ? -5.042 6.825 -2.165 1.00 92.00 91 THR A N 1
ATOM 691 C CA . THR A 1 91 ? -6.436 7.265 -2.302 1.00 92.00 91 THR A CA 1
ATOM 692 C C . THR A 1 91 ? -6.865 7.951 -1.005 1.00 92.00 91 THR A C 1
ATOM 694 O O . THR A 1 91 ? -6.181 7.842 0.012 1.00 92.00 91 THR A O 1
ATOM 697 N N . ASP A 1 92 ? -8.025 8.603 -0.988 1.00 86.44 92 ASP A N 1
ATOM 698 C CA . ASP A 1 92 ? -8.505 9.277 0.226 1.00 86.44 92 ASP A CA 1
ATOM 699 C C . ASP A 1 92 ? -8.800 8.301 1.386 1.00 86.44 92 ASP A C 1
ATOM 701 O O . ASP A 1 92 ? -8.608 8.641 2.558 1.00 86.44 92 ASP A O 1
ATOM 705 N N . ILE A 1 93 ? -9.234 7.075 1.069 1.00 81.25 93 ILE A N 1
ATOM 706 C CA . ILE A 1 93 ? -9.708 6.081 2.049 1.00 81.25 93 ILE A CA 1
ATOM 707 C C . ILE A 1 93 ? -8.738 4.916 2.279 1.00 81.25 93 ILE A C 1
ATOM 709 O O . ILE A 1 93 ? -9.003 4.083 3.143 1.00 81.25 93 ILE A O 1
ATOM 713 N N . HIS A 1 94 ? -7.642 4.840 1.524 1.00 84.38 94 HIS A N 1
ATOM 714 C CA . HIS A 1 94 ? -6.613 3.806 1.663 1.00 84.38 94 HIS A CA 1
ATOM 715 C C . HIS A 1 94 ? -5.319 4.395 2.227 1.00 84.38 94 HIS A C 1
ATOM 717 O O . HIS A 1 94 ? -5.064 5.598 2.133 1.00 84.38 94 HIS A O 1
ATOM 723 N N . LEU A 1 95 ? -4.514 3.552 2.864 1.00 84.25 95 LEU A N 1
ATOM 724 C CA . LEU A 1 95 ? -3.160 3.904 3.259 1.00 84.25 95 LEU A CA 1
ATOM 725 C C . LEU A 1 95 ? -2.306 4.086 1.995 1.00 84.25 95 LEU A C 1
ATOM 727 O O . LEU A 1 95 ? -2.460 3.302 1.057 1.00 84.25 95 LEU A O 1
ATOM 731 N N . PRO A 1 96 ? -1.423 5.101 1.950 1.00 87.69 96 PRO A N 1
ATOM 732 C CA . PRO A 1 96 ? -0.443 5.206 0.880 1.00 87.69 96 PRO A CA 1
ATOM 733 C C . PRO A 1 96 ? 0.413 3.940 0.821 1.00 87.69 96 PRO A C 1
ATOM 735 O O . PRO A 1 96 ? 0.856 3.441 1.858 1.00 87.69 96 PRO A O 1
ATOM 738 N N . GLN A 1 97 ? 0.643 3.430 -0.384 1.00 88.56 97 GLN A N 1
ATOM 739 C CA . GLN A 1 97 ? 1.437 2.230 -0.616 1.00 88.56 97 GLN A CA 1
ATOM 740 C C . GLN A 1 97 ? 2.558 2.515 -1.605 1.00 88.56 97 GLN A C 1
ATOM 742 O O . GLN A 1 97 ? 2.314 2.991 -2.713 1.00 88.56 97 GLN A O 1
ATOM 747 N N . THR A 1 98 ? 3.781 2.160 -1.221 1.00 93.31 98 THR A N 1
ATOM 748 C CA . THR A 1 98 ? 4.955 2.235 -2.093 1.00 93.31 98 THR A CA 1
ATOM 749 C C . THR A 1 98 ? 5.204 0.880 -2.740 1.00 93.31 98 THR A C 1
ATOM 751 O O . THR A 1 98 ? 5.413 -0.117 -2.054 1.00 93.31 98 THR A O 1
ATOM 754 N N . VAL A 1 99 ? 5.209 0.851 -4.069 1.00 94.00 99 VAL A N 1
ATOM 755 C CA . VAL A 1 99 ? 5.475 -0.329 -4.891 1.00 94.00 99 VAL A CA 1
ATOM 756 C C . VAL A 1 99 ? 6.862 -0.191 -5.511 1.00 94.00 99 VAL A C 1
ATOM 758 O O . VAL A 1 99 ? 7.140 0.785 -6.212 1.00 94.00 99 VAL A O 1
ATOM 761 N N . ALA A 1 100 ? 7.734 -1.162 -5.247 1.00 95.50 100 ALA A N 1
ATOM 762 C CA . ALA A 1 100 ? 9.042 -1.256 -5.888 1.00 95.50 100 ALA A CA 1
ATOM 763 C C . ALA A 1 100 ? 8.902 -1.852 -7.294 1.00 95.50 100 ALA A C 1
ATOM 765 O O . ALA A 1 100 ? 8.178 -2.827 -7.499 1.00 95.50 100 ALA A O 1
ATOM 766 N N . ILE A 1 101 ? 9.594 -1.262 -8.265 1.00 97.69 101 ILE A N 1
ATOM 767 C CA . ILE A 1 101 ? 9.509 -1.621 -9.679 1.00 97.69 101 ILE A CA 1
ATOM 768 C C . ILE A 1 101 ? 10.928 -1.807 -10.209 1.00 97.69 101 ILE A C 1
ATOM 770 O O . ILE A 1 101 ? 11.745 -0.888 -10.150 1.00 97.69 101 ILE A O 1
ATOM 774 N N . ARG A 1 102 ? 11.193 -2.987 -10.778 1.00 97.19 102 ARG A N 1
ATOM 775 C CA . ARG A 1 102 ? 12.431 -3.293 -11.499 1.00 97.19 102 ARG A CA 1
ATOM 776 C C . ARG A 1 102 ? 12.181 -3.176 -12.995 1.00 97.19 102 ARG A C 1
ATOM 778 O O . ARG A 1 102 ? 11.412 -3.961 -13.549 1.00 97.19 102 ARG A O 1
ATOM 785 N N . VAL A 1 103 ? 12.847 -2.233 -13.649 1.00 95.38 103 VAL A N 1
ATOM 786 C CA . VAL A 1 103 ? 12.894 -2.147 -15.112 1.00 95.38 103 VAL A CA 1
ATOM 787 C C . VAL A 1 103 ? 14.148 -2.895 -15.578 1.00 95.38 103 VAL A C 1
ATOM 789 O O . VAL A 1 103 ? 15.256 -2.419 -15.325 1.00 95.38 103 VAL A O 1
ATOM 792 N N . PRO A 1 104 ? 14.012 -4.077 -16.203 1.00 94.31 104 PRO A N 1
ATOM 793 C CA . PRO A 1 104 ? 15.164 -4.866 -16.622 1.00 94.31 104 PRO A CA 1
ATOM 794 C C . PRO A 1 104 ? 15.875 -4.215 -17.812 1.00 94.31 104 PRO A C 1
ATOM 796 O O . PRO A 1 104 ? 15.227 -3.595 -18.659 1.00 94.31 104 PRO A O 1
ATOM 799 N N . GLN A 1 105 ? 17.188 -4.411 -17.898 1.00 93.62 105 GLN A N 1
ATOM 800 C CA . GLN A 1 105 ? 18.005 -4.017 -19.036 1.00 93.62 105 GLN A CA 1
ATOM 801 C C . GLN A 1 105 ? 17.479 -4.645 -20.327 1.00 93.62 105 GLN A C 1
ATOM 803 O O . GLN A 1 105 ? 17.014 -5.791 -20.345 1.00 93.62 105 GLN A O 1
ATOM 808 N N . ARG A 1 106 ? 17.568 -3.895 -21.423 1.00 88.69 106 ARG A N 1
ATOM 809 C CA . ARG A 1 106 ? 17.102 -4.305 -22.747 1.00 88.69 106 ARG A CA 1
ATOM 810 C C . ARG A 1 106 ? 18.015 -3.784 -23.834 1.00 88.69 106 ARG A C 1
ATOM 812 O O . ARG A 1 106 ? 18.111 -2.579 -24.052 1.00 88.69 106 ARG A O 1
ATOM 819 N N . THR A 1 107 ? 18.627 -4.700 -24.570 1.00 85.81 107 THR A N 1
ATOM 820 C CA . THR A 1 107 ? 19.503 -4.367 -25.698 1.00 85.81 107 THR A CA 1
ATOM 821 C C . THR A 1 107 ? 18.756 -3.706 -26.863 1.00 85.81 107 THR A C 1
ATOM 823 O O . THR A 1 107 ? 19.378 -3.003 -27.647 1.00 85.81 107 THR A O 1
ATOM 826 N N . ASP A 1 108 ? 17.435 -3.882 -26.948 1.00 83.56 108 ASP A N 1
ATOM 827 C CA . ASP A 1 108 ? 16.522 -3.340 -27.967 1.00 83.56 108 ASP A CA 1
ATOM 828 C C . ASP A 1 108 ? 15.566 -2.263 -27.408 1.00 83.56 108 ASP A C 1
ATOM 830 O O . ASP A 1 108 ? 14.520 -1.972 -27.992 1.00 83.56 108 ASP A O 1
ATOM 834 N N . ALA A 1 109 ? 15.922 -1.655 -26.268 1.00 70.25 109 ALA A N 1
ATOM 835 C CA . ALA A 1 109 ? 15.079 -0.771 -25.454 1.00 70.25 109 ALA A CA 1
ATOM 836 C C . ALA A 1 109 ? 14.284 0.309 -26.211 1.00 70.25 109 ALA A C 1
ATOM 838 O O . ALA A 1 109 ? 13.226 0.729 -25.740 1.00 70.25 109 ALA A O 1
ATOM 839 N N . PHE A 1 110 ? 14.798 0.794 -27.341 1.00 71.06 110 PHE A N 1
ATOM 840 C CA . PHE A 1 110 ? 14.222 1.918 -28.085 1.00 71.06 110 PHE A CA 1
ATOM 841 C C . PHE A 1 110 ? 13.563 1.512 -29.407 1.00 71.06 110 PHE A C 1
ATOM 843 O O . PHE A 1 110 ? 12.928 2.347 -30.053 1.00 71.06 110 PHE A O 1
ATOM 850 N N . GLU A 1 111 ? 13.669 0.235 -29.771 1.00 78.19 111 GLU A N 1
ATOM 851 C CA . GLU A 1 111 ? 12.953 -0.372 -30.894 1.00 78.19 111 GLU A CA 1
ATOM 852 C C . GLU A 1 111 ? 11.670 -1.058 -30.412 1.00 78.19 111 GLU A C 1
ATOM 854 O O . GLU A 1 111 ? 10.649 -0.954 -31.084 1.00 78.19 111 GLU A O 1
ATOM 859 N N . SER A 1 112 ? 11.697 -1.700 -29.232 1.00 77.38 112 SER A N 1
ATOM 860 C CA . SER A 1 112 ? 10.536 -2.381 -28.645 1.00 77.38 112 SER A CA 1
ATOM 861 C C . SER A 1 112 ? 10.431 -2.154 -27.122 1.00 77.38 112 SER A C 1
ATOM 863 O O . SER A 1 112 ? 10.854 -2.941 -26.267 1.00 77.38 112 SER A O 1
ATOM 865 N N . PHE A 1 113 ? 9.866 -1.009 -26.730 1.00 82.69 113 PHE A N 1
ATOM 866 C CA . PHE A 1 113 ? 9.635 -0.731 -25.312 1.00 82.69 113 PHE A CA 1
ATOM 867 C C . PHE A 1 113 ? 8.329 -1.388 -24.844 1.00 82.69 113 PHE A C 1
ATOM 869 O O . PHE A 1 113 ? 7.274 -1.180 -25.436 1.00 82.69 113 PHE A O 1
ATOM 876 N N . ALA A 1 114 ? 8.379 -2.160 -23.753 1.00 87.25 114 ALA A N 1
ATOM 877 C CA . ALA A 1 114 ? 7.185 -2.738 -23.137 1.00 87.25 114 ALA A CA 1
ATOM 878 C C . ALA A 1 114 ? 7.153 -2.432 -21.633 1.00 87.25 114 ALA A C 1
ATOM 880 O O . ALA A 1 114 ? 8.172 -2.640 -20.966 1.00 87.25 114 ALA A O 1
ATOM 881 N N . PRO A 1 115 ? 6.002 -1.986 -21.094 1.00 92.25 115 PRO A N 1
ATOM 882 C CA . PRO A 1 115 ? 5.857 -1.677 -19.677 1.00 92.25 115 PRO A CA 1
ATOM 883 C C . PRO A 1 115 ? 6.097 -2.906 -18.801 1.00 92.25 115 PRO A C 1
ATOM 885 O O . PRO A 1 115 ? 5.745 -4.030 -19.165 1.00 92.25 115 PRO A O 1
ATOM 888 N N . VAL A 1 116 ? 6.598 -2.673 -17.590 1.00 96.06 116 VAL A N 1
ATOM 889 C CA . VAL A 1 116 ? 6.554 -3.668 -16.516 1.00 96.06 116 VAL A CA 1
ATOM 890 C C . VAL A 1 116 ? 5.104 -3.823 -16.054 1.00 96.06 116 VAL A C 1
ATOM 892 O O . VAL A 1 116 ? 4.482 -2.862 -15.600 1.00 96.06 116 VAL A O 1
ATOM 895 N N . LEU A 1 117 ? 4.548 -5.028 -16.172 1.00 96.88 117 LEU A N 1
ATOM 896 C CA . LEU A 1 117 ? 3.196 -5.330 -15.703 1.00 96.88 117 LEU A CA 1
ATOM 897 C C . LEU A 1 117 ? 3.257 -5.801 -14.249 1.00 96.88 117 LEU A C 1
ATOM 899 O O . LEU A 1 117 ? 3.768 -6.879 -13.964 1.00 96.88 117 LEU A O 1
ATOM 903 N N . LEU A 1 118 ? 2.726 -4.988 -13.340 1.00 95.19 118 LEU A N 1
ATOM 904 C CA . LEU A 1 118 ? 2.740 -5.245 -11.898 1.00 95.19 118 LEU A CA 1
ATOM 905 C C . LEU A 1 118 ? 1.563 -6.115 -11.437 1.00 95.19 118 LEU A C 1
ATOM 907 O O . LEU A 1 118 ? 1.578 -6.628 -10.325 1.00 95.19 118 LEU A O 1
ATOM 911 N N . GLY A 1 119 ? 0.544 -6.284 -12.283 1.00 95.81 119 GLY A N 1
ATOM 912 C CA . GLY A 1 119 ? -0.688 -6.970 -11.908 1.00 95.81 119 GLY A CA 1
ATOM 913 C C . GLY A 1 119 ? -1.514 -6.142 -10.926 1.00 95.81 119 GLY A C 1
ATOM 914 O O . GLY A 1 119 ? -1.671 -4.932 -11.110 1.00 95.81 119 GLY A O 1
ATOM 915 N N . ASP A 1 120 ? -2.057 -6.807 -9.909 1.00 95.62 120 ASP A N 1
ATOM 916 C CA . ASP A 1 120 ? -2.888 -6.175 -8.892 1.00 95.62 120 ASP A CA 1
ATOM 917 C C . ASP A 1 120 ? -2.040 -5.580 -7.767 1.00 95.62 120 ASP A C 1
ATOM 919 O O . ASP A 1 120 ? -1.294 -6.280 -7.086 1.00 95.62 120 ASP A O 1
ATOM 923 N N . VAL A 1 121 ? -2.216 -4.284 -7.532 1.00 94.00 121 VAL A N 1
ATOM 924 C CA . VAL A 1 121 ? -1.714 -3.581 -6.355 1.00 94.00 121 VAL A CA 1
ATOM 925 C C . VAL A 1 121 ? -2.877 -3.453 -5.377 1.00 94.00 121 VAL A C 1
ATOM 927 O O . VAL A 1 121 ? -3.830 -2.700 -5.606 1.00 94.00 121 VAL A O 1
ATOM 930 N N . VAL A 1 122 ? -2.810 -4.253 -4.315 1.00 90.62 122 VAL A N 1
ATOM 931 C CA . VAL A 1 122 ? -3.843 -4.353 -3.281 1.00 90.62 122 VAL A CA 1
ATOM 932 C C . VAL A 1 122 ? -3.669 -3.224 -2.270 1.00 90.62 122 VAL A C 1
ATOM 934 O O . VAL A 1 122 ? -2.690 -3.222 -1.532 1.00 90.62 122 VAL A O 1
ATOM 937 N N . LEU A 1 123 ? -4.622 -2.290 -2.221 1.00 84.56 123 LEU A N 1
ATOM 938 C CA . LEU A 1 123 ? -4.588 -1.149 -1.307 1.00 84.56 123 LEU A CA 1
ATOM 939 C C . LEU A 1 123 ? -5.317 -1.459 0.004 1.00 84.56 123 LEU A C 1
ATOM 941 O O . LEU A 1 123 ? -6.476 -1.889 0.003 1.00 84.56 123 LEU A O 1
ATOM 945 N N . HIS A 1 124 ? -4.661 -1.146 1.123 1.00 82.00 124 HIS A N 1
ATOM 946 C CA . HIS A 1 124 ? -5.208 -1.317 2.469 1.00 82.00 124 HIS A CA 1
ATOM 947 C C . HIS A 1 124 ? -6.063 -0.124 2.903 1.00 82.00 124 HIS A C 1
ATOM 949 O O . HIS A 1 124 ? -5.653 1.026 2.739 1.00 82.00 124 HIS A O 1
ATOM 955 N N . ARG A 1 125 ? -7.248 -0.350 3.480 1.00 81.00 125 ARG A N 1
ATOM 956 C CA . ARG A 1 125 ? -8.137 0.739 3.928 1.00 81.00 125 ARG A CA 1
ATOM 957 C C . ARG A 1 125 ? -7.578 1.423 5.177 1.00 81.00 125 ARG A C 1
ATOM 959 O O . ARG A 1 125 ? -7.113 0.771 6.110 1.00 81.00 125 ARG A O 1
ATOM 966 N N . ARG A 1 126 ? -7.700 2.753 5.247 1.00 76.38 126 ARG A N 1
ATOM 967 C CA . ARG A 1 126 ? -7.451 3.515 6.479 1.00 76.38 126 ARG A CA 1
ATOM 968 C C . ARG A 1 126 ? -8.446 3.081 7.554 1.00 76.38 126 ARG A C 1
ATOM 970 O O . ARG A 1 126 ? -9.644 2.955 7.293 1.00 76.38 126 ARG A O 1
ATOM 977 N N . GLY A 1 127 ? -7.936 2.877 8.765 1.00 71.56 127 GLY A N 1
ATOM 978 C CA . GLY A 1 127 ? -8.763 2.553 9.919 1.00 71.56 127 GLY A CA 1
ATOM 979 C C . GLY A 1 127 ? -9.725 3.694 10.264 1.00 71.56 127 GLY A C 1
ATOM 980 O O . GLY A 1 127 ? -9.332 4.860 10.257 1.00 71.56 127 GLY A O 1
ATOM 981 N N . VAL A 1 128 ? -10.971 3.372 10.607 1.00 71.62 128 VAL A N 1
A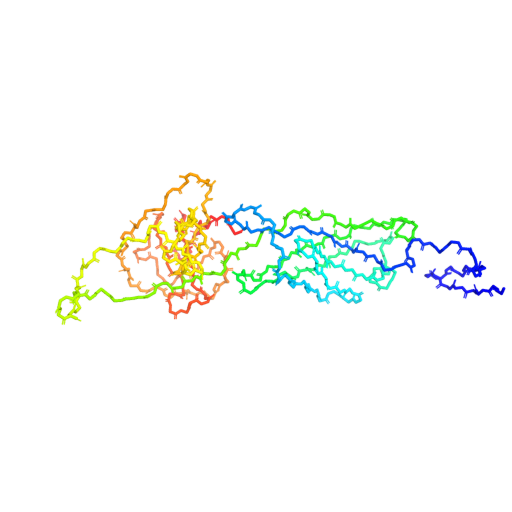TOM 982 C CA . VAL A 1 128 ? -11.953 4.329 11.135 1.00 71.62 128 VAL A CA 1
ATOM 983 C C . VAL A 1 128 ? -12.229 4.053 12.610 1.00 71.62 128 VAL A C 1
ATOM 985 O O . VAL A 1 128 ? -12.425 2.909 13.024 1.00 71.62 128 VAL A O 1
ATOM 988 N N . VAL A 1 129 ? -12.262 5.111 13.423 1.00 69.50 129 VAL A N 1
ATOM 989 C CA . VAL A 1 129 ? -12.662 5.022 14.833 1.00 69.50 129 VAL A CA 1
ATOM 990 C C . VAL A 1 129 ? -14.171 5.209 14.925 1.00 69.50 129 VAL A C 1
ATOM 992 O O . VAL A 1 129 ? -14.688 6.286 14.630 1.00 69.50 129 VAL A O 1
ATOM 995 N N . LEU A 1 130 ? -14.880 4.181 15.388 1.00 70.62 130 LEU A N 1
ATOM 996 C CA . LEU A 1 130 ? -16.287 4.300 15.764 1.00 70.62 130 LEU A CA 1
ATOM 997 C C . LEU A 1 130 ? -16.373 4.596 17.261 1.00 70.62 130 LEU A C 1
ATOM 999 O O . LEU A 1 130 ? -16.034 3.753 18.090 1.00 70.62 130 LEU A O 1
ATOM 1003 N N . SER A 1 131 ? -16.815 5.803 17.611 1.00 69.81 131 SER A N 1
ATOM 1004 C CA . SER A 1 131 ? -17.007 6.226 18.999 1.00 69.81 131 SER A CA 1
ATOM 1005 C C . SER A 1 131 ? -18.461 6.616 19.256 1.00 69.81 131 SER A C 1
ATOM 1007 O O . SER A 1 131 ? -19.179 7.065 18.363 1.00 69.81 131 SER A O 1
ATOM 1009 N N . GLY A 1 132 ? -18.925 6.405 20.487 1.00 79.06 132 GLY A N 1
ATOM 1010 C CA . GLY A 1 132 ? -20.300 6.696 20.867 1.00 79.06 132 GLY A CA 1
ATOM 1011 C C . GLY A 1 132 ? -20.559 6.467 22.351 1.00 79.06 132 GLY A C 1
ATOM 1012 O O . GLY A 1 132 ? -19.707 5.970 23.085 1.00 79.06 132 GLY A O 1
ATOM 1013 N N . ARG A 1 133 ? -21.765 6.835 22.790 1.00 77.06 133 ARG A N 1
ATOM 1014 C CA . ARG A 1 133 ? -22.261 6.614 24.153 1.00 77.06 133 ARG A CA 1
ATOM 1015 C C . ARG A 1 133 ? -23.616 5.922 24.101 1.00 77.06 133 ARG A C 1
ATOM 1017 O O . ARG A 1 133 ? -24.465 6.294 23.296 1.00 77.06 133 ARG A O 1
ATOM 1024 N N . CYS A 1 134 ? -23.825 4.940 24.971 1.00 82.44 134 CYS A N 1
ATOM 1025 C CA . CYS A 1 134 ? -25.133 4.314 25.135 1.00 82.44 134 CYS A CA 1
ATOM 1026 C C . CYS A 1 134 ? -25.971 5.157 26.091 1.00 82.44 134 CYS A C 1
ATOM 1028 O O . CYS A 1 134 ? -25.596 5.325 27.251 1.00 82.44 134 CYS A O 1
ATOM 1030 N N . LEU A 1 135 ? -27.100 5.676 25.611 1.00 86.81 135 LEU A N 1
ATOM 1031 C CA . LEU A 1 135 ? -28.051 6.427 26.425 1.00 86.81 135 LEU A CA 1
ATOM 1032 C C . LEU A 1 135 ? -29.359 5.651 26.544 1.00 86.81 135 LEU A C 1
ATOM 1034 O O . LEU A 1 135 ? -29.833 5.050 25.579 1.00 86.81 135 LEU A O 1
ATOM 1038 N N . ARG A 1 136 ? -29.978 5.694 27.721 1.00 90.00 136 ARG A N 1
ATOM 1039 C CA . ARG A 1 136 ? -31.339 5.197 27.910 1.00 90.00 136 ARG A CA 1
ATOM 1040 C C . ARG A 1 136 ? -32.309 6.156 27.224 1.00 90.00 136 ARG A C 1
ATOM 1042 O O . ARG A 1 136 ? -32.395 7.311 27.623 1.00 90.00 136 ARG A O 1
ATOM 1049 N N . HIS A 1 137 ? -33.074 5.670 26.248 1.00 90.06 137 HIS A N 1
ATOM 1050 C CA . HIS A 1 137 ? -33.985 6.503 25.448 1.00 90.06 137 HIS A CA 1
ATOM 1051 C C . HIS A 1 137 ? -34.967 7.335 26.293 1.00 90.06 137 HIS A C 1
ATOM 1053 O O . HIS A 1 137 ? -35.222 8.490 25.983 1.00 90.06 137 HIS A O 1
ATOM 1059 N N . THR A 1 138 ? -35.492 6.774 27.386 1.00 92.31 138 THR A N 1
ATOM 1060 C CA . THR A 1 138 ? -36.510 7.441 28.214 1.00 92.31 138 THR A CA 1
ATOM 1061 C C . THR A 1 138 ? -35.968 8.553 29.107 1.00 92.31 138 THR A C 1
ATOM 1063 O O . THR A 1 138 ? -36.715 9.460 29.450 1.00 92.31 138 THR A O 1
ATOM 1066 N N . THR A 1 139 ? -34.699 8.481 29.514 1.00 92.38 139 THR A N 1
ATOM 1067 C CA . THR A 1 139 ? -34.130 9.404 30.513 1.00 92.38 139 THR A CA 1
ATOM 1068 C C . THR A 1 139 ? -32.914 10.175 30.014 1.00 92.38 139 THR A C 1
ATOM 1070 O O . THR A 1 139 ? -32.449 11.081 30.695 1.00 92.38 139 THR A O 1
ATOM 1073 N N . GLY A 1 140 ? -32.338 9.789 28.873 1.00 91.69 140 GLY A N 1
ATOM 1074 C CA . GLY A 1 140 ? -31.063 10.311 28.381 1.00 91.69 140 GLY A CA 1
ATOM 1075 C C . GLY A 1 140 ? -29.849 9.921 29.234 1.00 91.69 140 GLY A C 1
ATOM 1076 O O . GLY A 1 140 ? -28.738 10.351 28.934 1.00 91.69 140 GLY A O 1
ATOM 1077 N N . ALA A 1 141 ? -30.025 9.111 30.285 1.00 90.94 141 ALA A N 1
ATOM 1078 C CA . ALA A 1 141 ? -28.944 8.723 31.186 1.00 90.94 141 ALA A CA 1
ATOM 1079 C C . ALA A 1 141 ? -27.971 7.738 30.518 1.00 90.94 141 ALA A C 1
ATOM 1081 O O . ALA A 1 141 ? -28.389 6.863 29.757 1.00 90.94 141 ALA A O 1
ATOM 1082 N N . SER A 1 142 ? -26.681 7.854 30.840 1.00 89.81 142 SER A N 1
ATOM 1083 C CA . SER A 1 142 ? -25.643 6.942 30.345 1.00 89.81 142 SER A CA 1
ATOM 1084 C C . SER A 1 142 ? -25.846 5.521 30.875 1.00 89.81 142 SER A C 1
ATOM 1086 O O . SER A 1 142 ? -26.142 5.325 32.054 1.00 89.81 142 SER A O 1
ATOM 1088 N N . VAL A 1 143 ? -25.662 4.525 30.008 1.00 86.81 143 VAL A N 1
ATOM 1089 C CA . VAL A 1 143 ? -25.724 3.102 30.362 1.00 86.81 143 VAL A CA 1
ATOM 1090 C 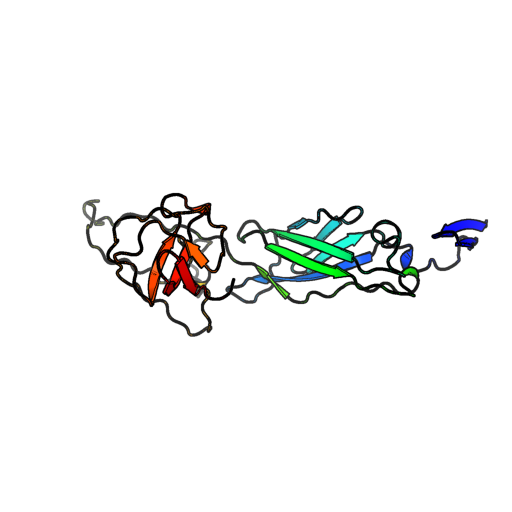C . VAL A 1 143 ? -24.308 2.535 30.401 1.00 86.81 143 VAL A C 1
ATOM 1092 O O . VAL A 1 143 ? -23.700 2.263 29.366 1.00 86.81 143 VAL A O 1
ATOM 1095 N N . VAL A 1 144 ? -23.781 2.347 31.610 1.00 84.19 144 VAL A N 1
ATOM 1096 C CA . VAL A 1 144 ? -22.466 1.733 31.840 1.00 84.19 144 VAL A CA 1
ATOM 1097 C C . VAL A 1 144 ? -22.576 0.211 31.712 1.00 84.19 144 VAL A C 1
ATOM 1099 O O . VAL A 1 144 ? -23.537 -0.384 32.191 1.00 84.19 144 VAL A O 1
ATOM 1102 N N . GLY A 1 145 ? -21.597 -0.424 31.061 1.00 76.31 145 GLY A N 1
ATOM 1103 C CA . GLY A 1 145 ? -21.557 -1.883 30.894 1.00 76.31 145 GLY A CA 1
ATOM 1104 C C . GLY A 1 145 ? -22.474 -2.435 29.797 1.00 76.31 145 GLY A C 1
ATOM 1105 O O . GLY A 1 145 ? -22.608 -3.651 29.671 1.00 76.31 145 GLY A O 1
ATOM 1106 N N . AL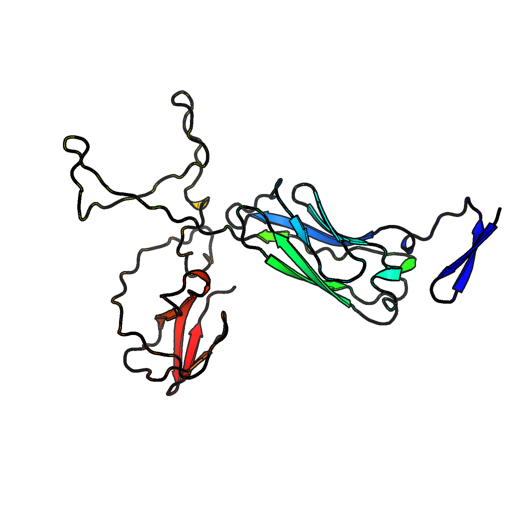A A 1 146 ? -23.093 -1.571 28.986 1.00 75.50 146 ALA A N 1
ATOM 1107 C CA . ALA A 1 146 ? -23.865 -2.008 27.830 1.00 75.50 146 ALA A CA 1
ATOM 1108 C C . ALA A 1 146 ? -22.984 -2.798 26.846 1.00 75.50 146 ALA A C 1
ATOM 1110 O O . ALA A 1 146 ? -21.879 -2.376 26.499 1.00 75.50 146 ALA A O 1
ATOM 1111 N N . THR A 1 147 ? -23.494 -3.934 26.368 1.00 75.25 147 THR A N 1
ATOM 1112 C CA . THR A 1 147 ? -22.875 -4.657 25.251 1.00 75.25 147 THR A CA 1
ATOM 1113 C C . THR A 1 147 ? -23.369 -4.044 23.948 1.00 75.25 147 THR A C 1
ATOM 1115 O O . THR A 1 147 ? -24.569 -4.037 23.681 1.00 75.25 147 THR A O 1
ATOM 1118 N N . VAL A 1 148 ? -22.444 -3.532 23.140 1.00 68.94 148 VAL A N 1
ATOM 1119 C CA . VAL A 1 148 ? -22.730 -2.967 21.817 1.00 68.94 148 VAL A CA 1
ATOM 1120 C C . VAL A 1 148 ? -22.237 -3.940 20.759 1.00 68.94 148 VAL A C 1
ATOM 1122 O O . VAL A 1 148 ? -21.085 -4.366 20.801 1.00 68.94 148 VAL A O 1
ATOM 1125 N N . THR A 1 149 ? -23.107 -4.278 19.810 1.00 70.81 149 THR A N 1
ATOM 1126 C CA . THR A 1 149 ? -22.757 -5.091 18.640 1.00 70.81 149 THR A CA 1
ATOM 1127 C C . THR A 1 149 ? -23.019 -4.274 17.386 1.00 70.81 149 THR A C 1
ATOM 1129 O O . THR A 1 149 ? -24.123 -3.766 17.203 1.00 70.81 149 THR A O 1
ATOM 1132 N N . ILE A 1 150 ? -22.008 -4.145 16.529 1.00 70.94 150 ILE A N 1
ATOM 1133 C CA . ILE A 1 150 ? -22.130 -3.488 15.226 1.00 70.94 150 ILE A CA 1
ATOM 1134 C C . ILE A 1 150 ? -22.332 -4.589 14.195 1.00 70.94 150 ILE A C 1
ATOM 1136 O O . ILE A 1 150 ? -21.432 -5.386 13.952 1.00 70.94 150 ILE A O 1
ATOM 1140 N N . THR A 1 151 ? -23.533 -4.666 13.633 1.00 64.88 151 THR A N 1
ATOM 1141 C CA . THR A 1 151 ? -23.903 -5.732 12.692 1.00 64.88 151 THR A CA 1
ATOM 1142 C C . THR A 1 151 ? -23.745 -5.307 11.238 1.00 64.88 151 THR A C 1
ATOM 1144 O O . THR A 1 151 ? -23.449 -6.142 10.388 1.00 64.88 151 THR A O 1
ATOM 1147 N N . LYS A 1 152 ? -23.937 -4.016 10.946 1.00 64.81 152 LYS A N 1
ATOM 1148 C CA . LYS A 1 152 ? -23.846 -3.425 9.607 1.00 64.81 152 LYS A CA 1
ATOM 1149 C C . LYS A 1 152 ? -23.330 -1.992 9.706 1.00 64.81 152 LYS A C 1
ATOM 1151 O O . LYS A 1 152 ? -23.570 -1.315 10.707 1.00 64.81 152 LYS A O 1
ATOM 1156 N N . VAL A 1 153 ? -22.631 -1.543 8.669 1.00 67.69 153 VAL A N 1
ATOM 1157 C CA . VAL A 1 153 ? -22.137 -0.168 8.539 1.00 67.69 153 VAL A CA 1
ATOM 1158 C C . VAL A 1 153 ? -22.432 0.302 7.125 1.00 67.69 153 VAL A C 1
ATOM 1160 O O . VAL A 1 153 ? -22.106 -0.395 6.171 1.00 67.69 153 VAL A O 1
ATOM 1163 N N . TRP A 1 154 ? -23.020 1.488 6.998 1.00 66.44 154 TRP A N 1
ATOM 1164 C CA . TRP A 1 154 ? -23.313 2.112 5.711 1.00 66.44 154 TRP A CA 1
ATOM 1165 C C . TRP A 1 154 ? -22.589 3.449 5.615 1.00 66.44 154 TRP A C 1
ATOM 1167 O O . TRP A 1 154 ? -22.537 4.202 6.588 1.00 66.44 154 TRP A O 1
ATOM 1177 N N . ARG A 1 155 ? -22.048 3.758 4.434 1.00 58.69 155 ARG A N 1
ATOM 1178 C CA . ARG A 1 155 ? -21.433 5.070 4.159 1.00 58.69 155 ARG A CA 1
ATOM 1179 C C . ARG A 1 155 ? -22.472 6.146 3.855 1.00 58.69 155 ARG A C 1
ATOM 1181 O O . ARG A 1 155 ? -22.232 7.321 4.104 1.00 58.69 155 ARG A O 1
ATOM 1188 N N . ILE A 1 156 ? -23.618 5.735 3.318 1.00 61.25 156 ILE A N 1
ATOM 1189 C CA . ILE A 1 156 ? -24.745 6.598 2.975 1.00 61.25 156 ILE A CA 1
ATOM 1190 C C . ILE A 1 156 ? -25.954 6.060 3.724 1.00 61.25 156 ILE A C 1
ATOM 1192 O O . ILE A 1 156 ? -26.233 4.862 3.671 1.00 61.25 156 ILE A O 1
ATOM 1196 N N . LEU A 1 157 ? -26.658 6.939 4.435 1.00 60.56 157 LEU A N 1
ATOM 1197 C CA . LEU A 1 157 ? -27.874 6.553 5.133 1.00 60.56 157 LEU A CA 1
ATOM 1198 C C . LEU A 1 157 ? -28.919 6.120 4.086 1.00 60.56 157 LEU A C 1
ATOM 1200 O O . LEU A 1 157 ? -29.257 6.930 3.217 1.00 60.56 157 LEU A O 1
ATOM 1204 N N . PRO A 1 158 ? -29.424 4.876 4.120 1.00 60.75 158 PRO A N 1
ATOM 1205 C CA . PRO A 1 158 ? -30.480 4.470 3.207 1.00 60.75 158 PRO A CA 1
ATOM 1206 C C . PRO A 1 158 ? -31.727 5.322 3.462 1.00 60.75 158 PRO A C 1
ATOM 1208 O O . PRO A 1 158 ? -32.066 5.635 4.606 1.00 60.75 158 PRO A O 1
ATOM 1211 N N . SER A 1 159 ? -32.417 5.702 2.386 1.00 70.12 159 SER A N 1
ATOM 1212 C CA . SER A 1 159 ? -33.745 6.304 2.504 1.00 70.12 159 SER A CA 1
ATOM 1213 C C . SER A 1 159 ? -34.673 5.332 3.245 1.00 70.12 159 SER A C 1
ATOM 1215 O O . SER A 1 159 ? -34.605 4.133 2.970 1.00 70.12 159 SER A O 1
ATOM 1217 N N . PRO A 1 160 ? -35.587 5.803 4.113 1.00 65.94 160 PRO A N 1
ATOM 1218 C CA . PRO A 1 160 ? -36.541 4.939 4.816 1.00 65.94 160 PRO A CA 1
ATOM 1219 C C . PRO A 1 160 ? -37.387 4.054 3.887 1.00 65.94 160 PRO A C 1
ATOM 1221 O O . PRO A 1 160 ? -37.917 3.036 4.318 1.00 65.94 160 PRO A O 1
ATOM 1224 N N . ALA A 1 161 ? -37.524 4.453 2.618 1.00 71.12 161 ALA A N 1
ATOM 1225 C CA . ALA A 1 161 ? -38.297 3.749 1.599 1.00 71.12 161 ALA A CA 1
ATOM 1226 C C . ALA A 1 161 ? -37.522 2.631 0.875 1.00 71.12 161 ALA A C 1
ATOM 1228 O O . ALA A 1 161 ? -38.113 1.901 0.083 1.00 71.12 161 ALA A O 1
ATOM 1229 N N . VAL A 1 162 ? -36.212 2.500 1.105 1.00 63.16 162 VAL A N 1
ATOM 1230 C CA . VAL A 1 162 ? -35.357 1.521 0.423 1.00 63.16 162 VAL A CA 1
ATOM 1231 C C . VAL A 1 162 ? -34.769 0.585 1.467 1.00 63.16 162 VAL A C 1
ATOM 1233 O O . VAL A 1 162 ? -34.138 1.029 2.426 1.00 63.16 162 VAL A O 1
ATOM 1236 N N . ALA A 1 163 ? -34.968 -0.722 1.279 1.00 62.53 163 ALA A N 1
ATOM 1237 C CA . ALA A 1 163 ? -34.294 -1.722 2.093 1.00 62.53 163 ALA A CA 1
ATOM 1238 C C . ALA A 1 163 ? -32.783 -1.469 2.028 1.00 62.53 163 ALA A C 1
ATOM 1240 O O . ALA A 1 163 ? -32.210 -1.382 0.940 1.00 62.53 163 ALA A O 1
ATOM 1241 N N . ALA A 1 164 ? -32.155 -1.300 3.193 1.00 57.50 164 ALA A N 1
ATOM 1242 C CA . ALA A 1 164 ? -30.728 -1.041 3.267 1.00 57.50 164 ALA A CA 1
ATOM 1243 C C . ALA A 1 164 ? -29.978 -2.154 2.512 1.00 57.50 164 ALA A C 1
ATOM 1245 O O . ALA A 1 164 ? -30.228 -3.328 2.811 1.00 57.50 164 ALA A O 1
ATOM 1246 N N . PRO A 1 165 ? -29.092 -1.824 1.553 1.00 57.94 165 PRO A N 1
ATOM 1247 C CA . PRO A 1 165 ? -28.334 -2.843 0.844 1.00 57.94 165 PRO A CA 1
ATOM 1248 C C . PRO A 1 165 ? -27.571 -3.707 1.854 1.00 57.94 165 PRO A C 1
ATOM 1250 O O . PRO A 1 165 ? -27.126 -3.218 2.902 1.00 57.94 165 PRO A O 1
ATOM 1253 N N . GLU A 1 166 ? -27.458 -5.005 1.562 1.00 56.34 166 GLU A N 1
ATOM 1254 C CA . GLU A 1 166 ? -26.678 -5.956 2.357 1.00 56.34 166 GLU A CA 1
ATOM 1255 C C . GLU A 1 166 ? -25.179 -5.697 2.174 1.00 56.34 166 GLU A C 1
ATOM 1257 O O . GLU A 1 166 ? -24.446 -6.470 1.570 1.00 56.34 166 GLU A O 1
ATOM 1262 N N . GLU A 1 167 ? -24.713 -4.563 2.681 1.00 55.38 167 GLU A N 1
ATOM 1263 C CA . GLU A 1 167 ? -23.297 -4.254 2.761 1.00 55.38 167 GLU A CA 1
ATOM 1264 C C . GLU A 1 167 ? -22.751 -4.743 4.108 1.00 55.38 167 GLU A C 1
ATOM 1266 O O . GLU A 1 167 ? -23.217 -4.362 5.186 1.00 55.38 167 GLU A O 1
ATOM 1271 N N . SER A 1 168 ? -21.791 -5.667 4.031 1.00 52.44 168 SER A N 1
ATOM 1272 C CA . SER A 1 168 ? -21.143 -6.278 5.192 1.00 52.44 168 SER A CA 1
ATOM 1273 C C . SER A 1 168 ? -20.325 -5.248 5.976 1.00 52.44 168 SER A C 1
ATOM 1275 O O . SER A 1 168 ? -19.653 -4.394 5.395 1.00 52.44 168 SER A O 1
ATOM 1277 N N . ALA A 1 169 ? -20.290 -5.385 7.307 1.00 52.00 169 ALA A N 1
ATOM 1278 C CA . ALA A 1 169 ? -19.389 -4.622 8.177 1.00 52.00 169 ALA A CA 1
ATOM 1279 C C . ALA A 1 169 ? -17.894 -4.831 7.842 1.00 52.00 169 ALA A C 1
ATOM 1281 O O . ALA A 1 169 ? -17.060 -4.043 8.281 1.00 52.00 169 ALA A O 1
ATOM 1282 N N . ALA A 1 170 ? -17.561 -5.826 7.008 1.00 51.25 170 ALA A N 1
ATOM 1283 C CA . ALA A 1 170 ? -16.233 -6.019 6.418 1.00 51.25 170 ALA A CA 1
ATOM 1284 C C . ALA A 1 170 ? -15.756 -4.834 5.545 1.00 51.25 170 ALA A C 1
ATOM 1286 O O . ALA A 1 170 ? -14.604 -4.795 5.128 1.00 51.25 170 ALA A O 1
ATOM 1287 N N . LEU A 1 171 ? -16.616 -3.843 5.271 1.00 54.50 171 LEU A N 1
ATOM 1288 C CA . LEU A 1 171 ? -16.265 -2.636 4.518 1.00 54.50 171 LEU A CA 1
ATOM 1289 C C . LEU A 1 171 ? -15.553 -1.549 5.341 1.00 54.50 171 LEU A C 1
ATOM 1291 O O . LEU A 1 171 ? -15.264 -0.470 4.813 1.00 54.50 171 LEU A O 1
ATOM 1295 N N . ILE A 1 172 ? -15.258 -1.776 6.612 1.00 59.53 172 ILE A N 1
ATOM 1296 C CA . ILE A 1 172 ? -14.450 -0.834 7.380 1.00 59.53 172 ILE A CA 1
ATOM 1297 C C . ILE A 1 172 ? -13.265 -1.552 8.012 1.00 59.53 172 ILE A C 1
ATOM 1299 O O . ILE A 1 172 ? -13.424 -2.548 8.710 1.00 59.53 172 ILE A O 1
ATOM 1303 N N . SER A 1 173 ? -12.068 -1.011 7.786 1.00 60.75 173 SER A N 1
ATOM 1304 C CA . SER A 1 173 ? -10.941 -1.287 8.669 1.00 60.75 173 SER A CA 1
ATOM 1305 C C . SER A 1 173 ? -11.236 -0.527 9.961 1.00 60.75 173 SER A C 1
ATOM 1307 O O . SER A 1 173 ? -11.403 0.691 9.937 1.00 60.75 173 SER A O 1
ATOM 1309 N N . VAL A 1 174 ? -11.454 -1.225 11.072 1.00 59.56 174 VAL A N 1
ATOM 1310 C CA . VAL A 1 174 ? -11.731 -0.575 12.364 1.00 59.56 174 VAL A CA 1
ATOM 1311 C C . VAL A 1 174 ? -10.400 -0.151 12.970 1.00 59.56 174 VAL A C 1
ATOM 1313 O O . VAL A 1 174 ? -9.444 -0.907 12.886 1.00 59.56 174 VAL A O 1
ATOM 1316 N N . TRP A 1 175 ? -10.324 1.038 13.571 1.00 53.16 175 TRP A N 1
ATOM 1317 C CA . TRP A 1 175 ? -9.153 1.467 14.340 1.00 53.16 175 TRP A CA 1
ATOM 1318 C C . TRP A 1 175 ? -9.341 1.199 15.852 1.00 53.16 175 TRP A C 1
ATOM 1320 O O . TRP A 1 175 ? -10.399 1.545 16.390 1.00 53.16 175 TRP A O 1
ATOM 1330 N N . PRO A 1 176 ? -8.333 0.656 16.572 1.00 53.62 176 PRO A N 1
ATOM 1331 C CA . PRO A 1 176 ? -7.031 0.220 16.055 1.00 53.62 176 PRO A CA 1
ATOM 1332 C C . PRO A 1 176 ? -7.201 -0.935 15.061 1.00 53.62 176 PRO A C 1
ATOM 1334 O O . PRO A 1 176 ? -8.131 -1.726 15.253 1.00 53.62 176 PRO A O 1
ATOM 1337 N N . PRO A 1 177 ? -6.360 -1.000 14.004 1.00 52.56 177 PRO A N 1
ATOM 1338 C CA . PRO A 1 177 ? -6.475 -2.020 12.974 1.00 52.56 177 PRO A CA 1
ATOM 1339 C C . PRO A 1 177 ? -6.456 -3.376 13.658 1.00 52.56 177 PRO A C 1
ATOM 1341 O O . PRO A 1 177 ? -5.879 -3.527 14.747 1.00 52.56 177 PRO A O 1
ATOM 1344 N N . LEU A 1 178 ? -7.063 -4.378 13.017 1.00 51.41 178 LEU A N 1
ATOM 1345 C CA . LEU A 1 178 ? -6.711 -5.736 13.388 1.00 51.41 178 LEU A CA 1
ATOM 1346 C C . LEU A 1 178 ? -5.185 -5.794 13.335 1.00 51.41 178 LEU A C 1
ATOM 1348 O O . LEU A 1 178 ? -4.604 -5.393 12.327 1.00 51.41 178 LEU A O 1
ATOM 1352 N N . PRO A 1 179 ? -4.522 -6.207 14.423 1.00 51.12 179 PRO A N 1
ATOM 1353 C CA . PRO A 1 179 ? -3.068 -6.182 14.473 1.00 51.12 179 PRO A CA 1
ATOM 1354 C C . PRO A 1 179 ? -2.424 -7.055 13.386 1.00 51.12 179 PRO A C 1
ATOM 1356 O O . PRO A 1 179 ? -1.214 -6.993 13.200 1.00 51.12 179 PRO A O 1
ATOM 1359 N N . TYR A 1 180 ? -3.241 -7.858 12.697 1.00 55.22 180 TYR A N 1
ATOM 1360 C CA . TYR A 1 180 ? -2.906 -8.939 11.796 1.00 55.22 180 TYR A CA 1
ATOM 1361 C C . TYR A 1 180 ? -3.915 -8.954 10.633 1.00 55.22 180 TYR A C 1
ATOM 1363 O O . TYR A 1 180 ? -5.113 -8.750 10.869 1.00 55.22 180 TYR A O 1
ATOM 1371 N N . ALA A 1 181 ? -3.452 -9.227 9.408 1.00 49.50 181 ALA A N 1
ATOM 1372 C CA . ALA A 1 181 ? -4.330 -9.594 8.297 1.00 49.50 181 ALA A CA 1
ATOM 1373 C C . ALA A 1 181 ? -5.062 -10.909 8.619 1.00 49.50 181 ALA A C 1
ATOM 1375 O O . ALA A 1 181 ? -4.572 -11.738 9.388 1.00 49.50 181 ALA A O 1
ATOM 1376 N N . LEU A 1 182 ? -6.261 -11.089 8.065 1.00 52.62 182 LEU A N 1
ATOM 1377 C CA . LEU A 1 182 ? -6.956 -12.369 8.150 1.00 52.62 182 LEU A CA 1
ATOM 1378 C C . LEU A 1 182 ? -6.392 -13.291 7.065 1.00 52.62 182 LEU A C 1
ATOM 1380 O O . LEU A 1 182 ? -6.530 -12.992 5.884 1.00 52.62 182 LEU A O 1
ATOM 1384 N N . ASP A 1 183 ? -5.786 -14.410 7.467 1.00 47.91 183 ASP A N 1
ATOM 1385 C CA . ASP A 1 183 ? -5.179 -15.387 6.545 1.00 47.91 183 ASP A CA 1
ATOM 1386 C C . ASP A 1 183 ? -6.217 -16.136 5.675 1.00 47.91 183 ASP A C 1
ATOM 1388 O O . ASP A 1 183 ? -5.852 -16.871 4.759 1.00 47.91 183 ASP A O 1
ATOM 1392 N N . ASP A 1 184 ? -7.515 -15.976 5.960 1.00 48.12 184 ASP A N 1
ATOM 1393 C CA . ASP A 1 184 ? -8.620 -16.655 5.278 1.00 48.12 184 ASP A CA 1
ATOM 1394 C C . ASP A 1 184 ? -9.882 -15.769 5.270 1.00 48.12 184 ASP A C 1
ATOM 1396 O O . ASP A 1 184 ? -10.205 -15.112 6.264 1.00 48.12 184 ASP A O 1
ATOM 1400 N N . ALA A 1 185 ? -10.642 -15.796 4.170 1.00 47.72 185 ALA A N 1
ATOM 1401 C CA . ALA A 1 185 ? -11.931 -15.115 4.025 1.00 47.72 185 ALA A CA 1
ATOM 1402 C C . ALA A 1 185 ? -13.002 -15.591 5.032 1.00 47.72 185 ALA A C 1
ATOM 1404 O O . ALA A 1 185 ? -13.993 -14.898 5.262 1.00 47.72 185 ALA A O 1
ATOM 1405 N N . THR A 1 186 ? -12.813 -16.766 5.637 1.00 48.28 186 THR A N 1
ATOM 1406 C CA . THR A 1 186 ? -13.685 -17.334 6.678 1.00 48.28 186 THR A CA 1
ATOM 1407 C C . THR A 1 186 ? -13.182 -17.095 8.103 1.00 48.28 186 THR A C 1
ATOM 1409 O O . THR A 1 186 ? -13.861 -17.463 9.067 1.00 48.28 186 THR A O 1
ATOM 1412 N N . ALA A 1 187 ? -12.015 -16.466 8.272 1.00 48.47 187 ALA A N 1
ATOM 1413 C CA . ALA A 1 187 ? -11.450 -16.219 9.588 1.00 48.47 187 ALA A CA 1
ATOM 1414 C C . ALA A 1 187 ? -12.339 -15.262 10.403 1.00 48.47 187 ALA A C 1
ATOM 1416 O O . ALA A 1 187 ? -12.732 -14.185 9.957 1.00 48.47 187 ALA A O 1
ATOM 1417 N N . SER A 1 188 ? -12.643 -15.652 11.641 1.00 53.97 188 SER A N 1
ATOM 1418 C CA . SER A 1 188 ? -13.431 -14.838 12.568 1.00 53.97 188 SER A CA 1
ATOM 1419 C C . SER A 1 188 ? -12.540 -14.169 13.610 1.00 53.97 188 SER A C 1
ATOM 1421 O O . SER A 1 188 ? -11.708 -14.825 14.239 1.00 53.97 188 SER A O 1
ATOM 1423 N N . VAL A 1 189 ? -12.771 -12.885 13.875 1.00 56.41 189 VAL A N 1
ATOM 1424 C CA . VAL A 1 189 ? -12.100 -12.161 14.959 1.00 56.41 189 VAL A CA 1
ATOM 1425 C C . VAL A 1 189 ? -12.839 -12.402 16.271 1.00 56.41 189 VAL A C 1
ATOM 1427 O O . VAL A 1 189 ? -14.052 -12.219 16.363 1.00 56.41 189 VAL A O 1
ATOM 1430 N N . ARG A 1 190 ? -12.099 -12.742 17.329 1.00 56.00 190 ARG A N 1
ATOM 1431 C CA . ARG A 1 190 ? -12.630 -12.803 18.694 1.00 56.00 190 ARG A CA 1
ATOM 1432 C C . ARG A 1 190 ? -11.931 -11.779 19.577 1.00 56.00 190 ARG A C 1
ATOM 1434 O O . ARG A 1 190 ? -10.706 -11.685 19.584 1.00 56.00 190 ARG A O 1
ATOM 1441 N N . LYS A 1 191 ? -12.705 -11.061 20.397 1.00 60.88 191 LYS A N 1
ATOM 1442 C CA . LYS A 1 191 ? -12.152 -10.202 21.450 1.00 60.88 191 LYS A CA 1
ATOM 1443 C C . LYS A 1 191 ? -11.310 -11.043 22.413 1.00 60.88 191 LYS A C 1
ATOM 1445 O O . LYS A 1 191 ? -11.824 -11.966 23.046 1.00 60.88 191 LYS A O 1
ATOM 1450 N N . ARG A 1 192 ? -10.035 -10.686 22.560 1.00 63.97 192 ARG A N 1
ATOM 1451 C CA . ARG A 1 192 ? -9.150 -11.223 23.596 1.00 63.97 192 ARG A CA 1
ATOM 1452 C C . ARG A 1 192 ? -9.048 -10.200 24.719 1.00 63.97 192 ARG A C 1
ATOM 1454 O O . ARG A 1 192 ? -8.630 -9.069 24.490 1.00 63.97 192 ARG A O 1
ATOM 1461 N N . ASN A 1 193 ? -9.445 -10.589 25.926 1.00 73.88 193 ASN A N 1
ATOM 1462 C CA . ASN A 1 193 ? -9.173 -9.772 27.102 1.00 73.88 193 ASN A CA 1
ATOM 1463 C C . ASN A 1 193 ? -7.687 -9.926 27.437 1.00 73.88 193 ASN A C 1
ATOM 1465 O O . ASN A 1 193 ? -7.216 -11.041 27.659 1.00 73.88 193 ASN A O 1
ATOM 1469 N N . LEU A 1 194 ? -6.960 -8.813 27.423 1.00 74.38 194 LEU A N 1
ATOM 1470 C CA . LEU A 1 194 ? -5.569 -8.741 27.848 1.00 74.38 194 LEU A CA 1
ATOM 1471 C C . LEU A 1 194 ? -5.521 -7.966 29.159 1.00 74.38 194 LEU A C 1
ATOM 1473 O O . LEU A 1 194 ? -6.140 -6.908 29.271 1.00 74.38 194 LEU A O 1
ATOM 1477 N N . THR A 1 195 ? -4.778 -8.484 30.129 1.00 78.81 195 THR A N 1
ATOM 1478 C CA . THR A 1 195 ? -4.423 -7.729 31.330 1.00 78.81 195 THR A CA 1
ATOM 1479 C C . THR A 1 195 ? -3.163 -6.932 31.001 1.00 78.81 195 THR A C 1
ATOM 1481 O O . THR A 1 195 ? -2.150 -7.554 30.674 1.00 78.81 195 THR A O 1
ATOM 1484 N N . PRO A 1 196 ? -3.199 -5.588 31.018 1.00 79.88 196 PRO A N 1
ATOM 1485 C CA . PRO A 1 196 ? -2.005 -4.790 30.782 1.00 79.88 196 PRO A CA 1
ATOM 1486 C C . PRO A 1 196 ? -0.950 -5.105 31.843 1.00 79.88 196 PRO A C 1
ATOM 1488 O O . PRO A 1 196 ? -1.251 -5.077 33.035 1.00 79.88 196 PRO A O 1
ATOM 1491 N N . ALA A 1 197 ? 0.267 -5.402 31.400 1.00 83.50 197 ALA A N 1
ATOM 1492 C CA . ALA A 1 197 ? 1.439 -5.407 32.262 1.00 83.50 197 ALA A CA 1
ATOM 1493 C C . ALA A 1 197 ? 2.052 -4.000 32.317 1.00 83.50 197 ALA A C 1
ATOM 1495 O O . ALA A 1 197 ? 1.742 -3.143 31.480 1.00 83.50 197 ALA A O 1
ATOM 1496 N N . ASP A 1 198 ? 2.940 -3.781 33.284 1.00 87.31 198 ASP A N 1
ATOM 1497 C CA . ASP A 1 198 ? 3.702 -2.540 33.372 1.00 87.31 198 ASP A CA 1
ATOM 1498 C C . ASP A 1 198 ? 4.529 -2.316 32.094 1.00 87.31 198 ASP A C 1
ATOM 1500 O O . ASP A 1 198 ? 5.147 -3.261 31.588 1.00 87.31 198 ASP A O 1
ATOM 1504 N N . PRO A 1 199 ? 4.577 -1.081 31.562 1.00 88.56 199 PRO A N 1
ATOM 1505 C CA . PRO A 1 199 ? 5.383 -0.775 30.390 1.00 88.56 199 PRO A CA 1
ATOM 1506 C C . PRO A 1 199 ? 6.858 -1.127 30.604 1.00 88.56 199 PRO A C 1
ATOM 1508 O O . PRO A 1 199 ? 7.428 -0.878 31.669 1.00 88.56 199 PRO A O 1
ATOM 1511 N N . ARG A 1 200 ? 7.490 -1.668 29.561 1.00 90.75 200 ARG A N 1
ATOM 1512 C CA . ARG A 1 200 ? 8.932 -1.927 29.516 1.00 90.75 200 ARG A CA 1
ATOM 1513 C C . ARG A 1 200 ? 9.555 -1.029 28.450 1.00 90.75 200 ARG A C 1
ATOM 1515 O O . ARG A 1 200 ? 9.093 -1.073 27.308 1.00 90.75 200 ARG A O 1
ATOM 1522 N N . PRO A 1 201 ? 10.552 -0.197 28.788 1.00 92.56 201 PRO A N 1
ATOM 1523 C CA . PRO A 1 201 ? 11.239 0.592 27.785 1.00 92.56 201 PRO A CA 1
ATOM 1524 C C . PRO A 1 201 ? 12.103 -0.310 26.901 1.00 92.56 201 PRO A C 1
ATOM 1526 O O . PRO A 1 201 ? 12.631 -1.341 27.334 1.00 92.56 201 PRO A O 1
ATOM 1529 N N . LEU A 1 202 ? 12.255 0.101 25.646 1.00 93.19 202 LEU A N 1
ATOM 1530 C CA . LEU A 1 202 ? 13.249 -0.494 24.768 1.00 93.19 202 LEU A CA 1
ATOM 1531 C C . LEU A 1 202 ? 14.647 -0.100 25.261 1.00 93.19 202 LEU A C 1
ATOM 1533 O O . LEU A 1 202 ? 14.876 1.049 25.639 1.00 93.19 202 LEU A O 1
ATOM 1537 N N . ALA A 1 203 ? 15.577 -1.051 25.255 1.00 95.00 203 ALA A N 1
ATOM 1538 C CA . ALA A 1 203 ? 16.979 -0.795 25.576 1.00 95.00 203 ALA A CA 1
ATOM 1539 C C . ALA A 1 203 ? 17.692 -0.043 24.441 1.00 95.00 203 ALA A C 1
ATOM 1541 O O . ALA A 1 203 ? 18.621 0.719 24.692 1.00 95.00 203 ALA A O 1
ATOM 1542 N N . VAL A 1 204 ? 17.238 -0.244 23.200 1.00 93.44 204 VAL A N 1
ATOM 1543 C CA . VAL A 1 204 ? 17.680 0.490 22.009 1.00 93.44 204 VAL A CA 1
ATOM 1544 C C . VAL A 1 204 ? 16.465 0.891 21.172 1.00 93.44 204 VAL A C 1
ATOM 1546 O O . VAL A 1 204 ? 15.460 0.179 21.201 1.00 93.44 204 VAL A O 1
ATOM 1549 N N . PRO A 1 205 ? 16.512 2.009 20.427 1.00 90.75 205 PRO A N 1
ATOM 1550 C CA . PRO A 1 205 ? 15.459 2.339 19.474 1.00 90.75 205 PRO A CA 1
ATOM 1551 C C . PRO A 1 205 ? 15.244 1.189 18.485 1.00 90.75 205 PRO A C 1
ATOM 1553 O O . PRO A 1 205 ? 16.216 0.659 17.954 1.00 90.75 205 PRO A O 1
ATOM 1556 N N . ALA A 1 206 ? 13.985 0.834 18.238 1.00 89.56 206 ALA A N 1
ATOM 1557 C CA . ALA A 1 206 ? 13.602 -0.155 17.238 1.00 89.56 206 ALA A CA 1
ATOM 1558 C C . ALA A 1 206 ? 12.852 0.523 16.091 1.00 89.56 206 ALA A C 1
ATOM 1560 O O . ALA A 1 206 ? 12.116 1.495 16.305 1.00 89.56 206 ALA A O 1
ATOM 1561 N N . ASN A 1 207 ? 13.024 0.001 14.881 1.00 85.94 207 ASN A N 1
ATOM 1562 C CA . ASN A 1 207 ? 12.252 0.444 13.729 1.00 85.94 207 ASN A CA 1
ATOM 1563 C C . ASN A 1 207 ? 10.877 -0.232 13.710 1.00 85.94 207 ASN A C 1
ATOM 1565 O O . ASN A 1 207 ? 10.693 -1.358 14.179 1.00 85.94 207 ASN A O 1
ATOM 1569 N N . LYS A 1 208 ? 9.905 0.446 13.094 1.00 80.12 208 LYS A N 1
ATOM 1570 C CA . LYS A 1 208 ? 8.617 -0.166 12.756 1.00 80.12 208 LYS A CA 1
ATOM 1571 C C . LYS A 1 208 ? 8.866 -1.430 11.920 1.00 80.12 208 LYS A C 1
ATOM 1573 O O . LYS A 1 208 ? 9.676 -1.397 10.997 1.00 80.12 208 LYS A O 1
ATOM 1578 N N . GLY A 1 209 ? 8.201 -2.538 12.235 1.00 82.50 209 GLY A N 1
ATOM 1579 C CA . GLY A 1 209 ? 8.361 -3.795 11.496 1.00 82.50 209 GLY A CA 1
ATOM 1580 C C . GLY A 1 209 ? 9.610 -4.626 11.834 1.00 82.50 209 GLY A C 1
ATOM 1581 O O . GLY A 1 209 ? 9.780 -5.709 11.277 1.00 82.50 209 GLY A O 1
ATOM 1582 N N . GLU A 1 210 ? 10.450 -4.220 12.791 1.00 89.62 210 GLU A N 1
ATOM 1583 C CA . GLU A 1 210 ? 11.672 -4.958 13.148 1.00 89.62 210 GLU A CA 1
ATOM 1584 C C . GLU A 1 210 ? 11.388 -6.286 13.869 1.00 89.62 210 GLU A C 1
ATOM 1586 O O . GLU A 1 210 ? 10.714 -6.306 14.899 1.00 89.62 210 GLU A O 1
ATOM 1591 N N . ALA A 1 211 ? 11.831 -7.422 13.323 1.00 92.06 211 ALA A N 1
ATOM 1592 C CA . ALA A 1 211 ? 11.480 -8.763 13.822 1.00 92.06 211 ALA A CA 1
ATOM 1593 C C . ALA A 1 211 ? 12.079 -9.110 15.199 1.00 92.06 211 ALA A C 1
ATOM 1595 O O . ALA A 1 211 ? 11.768 -10.156 15.771 1.00 92.06 211 ALA A O 1
ATOM 1596 N N . ARG A 1 212 ? 12.956 -8.258 15.729 1.00 94.06 212 ARG A N 1
ATOM 1597 C CA . ARG A 1 212 ? 13.592 -8.407 17.036 1.00 94.06 212 ARG A CA 1
ATOM 1598 C C . ARG A 1 212 ? 13.644 -7.047 17.704 1.00 94.06 212 ARG A C 1
ATOM 1600 O O . ARG A 1 212 ? 13.893 -6.050 17.041 1.00 94.06 212 ARG A O 1
ATOM 1607 N N . ILE A 1 213 ? 13.414 -7.020 19.008 1.00 95.38 213 ILE A N 1
ATOM 1608 C CA . ILE A 1 213 ? 13.564 -5.812 19.816 1.00 95.38 213 ILE A CA 1
ATOM 1609 C C . ILE A 1 213 ? 14.364 -6.139 21.069 1.00 95.38 213 ILE A C 1
ATOM 1611 O O . ILE A 1 213 ? 14.270 -7.246 21.600 1.00 95.38 213 ILE A O 1
ATOM 1615 N N . THR A 1 214 ? 15.107 -5.163 21.575 1.00 96.44 214 THR A N 1
ATOM 1616 C CA . THR A 1 214 ? 15.806 -5.293 22.856 1.00 96.44 214 THR A CA 1
ATOM 1617 C C . THR A 1 214 ? 15.075 -4.465 23.897 1.00 96.44 214 THR A C 1
ATOM 1619 O O . THR A 1 214 ? 14.856 -3.269 23.704 1.00 96.44 214 THR A O 1
ATOM 1622 N N . VAL A 1 215 ? 14.704 -5.085 25.011 1.00 94.94 215 VAL A N 1
ATOM 1623 C CA . VAL A 1 215 ? 14.039 -4.431 26.145 1.00 94.94 215 VAL A CA 1
ATOM 1624 C C . VAL A 1 215 ? 14.987 -4.357 27.334 1.00 94.94 215 VAL A C 1
ATOM 1626 O O . VAL A 1 215 ? 15.901 -5.168 27.464 1.00 94.94 215 VAL A O 1
ATOM 1629 N N . THR A 1 216 ? 14.781 -3.385 28.220 1.00 95.31 216 THR A N 1
ATOM 1630 C CA . THR A 1 216 ? 15.615 -3.260 29.428 1.00 95.31 216 THR A CA 1
ATOM 1631 C C . THR A 1 216 ? 15.366 -4.377 30.441 1.00 95.31 216 THR A C 1
ATOM 1633 O O . THR A 1 216 ? 16.222 -4.645 31.275 1.00 95.31 216 THR A O 1
ATOM 1636 N N . ASP A 1 217 ? 14.182 -4.992 30.397 1.00 93.00 217 ASP A N 1
ATOM 1637 C CA . ASP A 1 217 ? 13.762 -6.07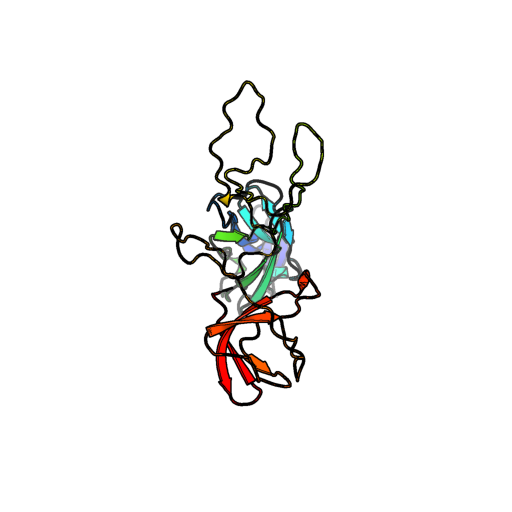5 31.283 1.00 93.00 217 ASP A CA 1
ATOM 1638 C C . ASP A 1 217 ? 12.713 -6.950 30.580 1.00 93.00 217 ASP A C 1
ATOM 1640 O O . ASP A 1 217 ? 11.741 -6.440 30.015 1.00 93.00 217 ASP A O 1
ATOM 1644 N N . THR A 1 218 ? 12.911 -8.267 30.625 1.00 94.19 218 THR A N 1
ATOM 1645 C CA . THR A 1 218 ? 11.998 -9.274 30.065 1.00 94.19 218 THR A CA 1
ATOM 1646 C C . THR A 1 218 ? 11.069 -9.894 31.107 1.00 94.19 218 THR A C 1
ATOM 1648 O O . THR A 1 218 ? 10.219 -10.718 30.766 1.00 94.19 218 THR A O 1
ATOM 1651 N N . THR A 1 219 ? 11.154 -9.476 32.371 1.00 91.94 219 THR A N 1
ATOM 1652 C CA . THR A 1 219 ? 10.285 -9.961 33.446 1.00 91.94 219 THR A CA 1
ATOM 1653 C C . THR A 1 219 ? 8.816 -9.676 33.133 1.00 91.94 219 THR A C 1
ATOM 1655 O O . THR A 1 219 ? 8.395 -8.521 33.007 1.00 91.94 219 THR A O 1
ATOM 1658 N N . GLY A 1 220 ? 8.020 -10.745 33.040 1.00 87.25 220 GLY A N 1
ATOM 1659 C CA . GLY A 1 220 ? 6.593 -10.691 32.705 1.00 87.25 220 GLY A CA 1
ATOM 1660 C C . GLY A 1 220 ? 6.288 -10.754 31.204 1.00 87.25 220 GLY A C 1
ATOM 1661 O O . GLY A 1 220 ? 5.118 -10.831 30.833 1.00 87.25 220 GLY A O 1
ATOM 1662 N N . ILE A 1 221 ? 7.310 -10.776 30.343 1.00 91.31 221 ILE A N 1
ATOM 1663 C CA . ILE A 1 221 ? 7.161 -11.101 28.923 1.00 91.31 221 ILE A CA 1
ATOM 1664 C C . ILE A 1 221 ? 7.182 -12.626 28.790 1.00 91.31 221 ILE 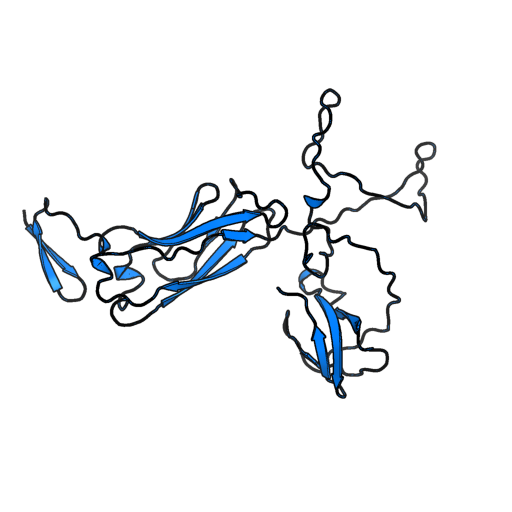A C 1
ATOM 1666 O O . ILE A 1 221 ? 8.057 -13.296 29.331 1.00 91.31 221 ILE A O 1
ATOM 1670 N N . ALA A 1 222 ? 6.209 -13.186 28.075 1.00 90.50 222 ALA A N 1
ATOM 1671 C CA . ALA A 1 222 ? 6.089 -14.626 27.868 1.00 90.50 222 ALA A CA 1
ATOM 1672 C C . ALA A 1 222 ? 6.020 -14.951 26.377 1.00 90.50 222 ALA A C 1
ATOM 1674 O O . ALA A 1 222 ? 5.412 -14.200 25.610 1.00 90.50 222 ALA A O 1
ATOM 1675 N N . ALA A 1 223 ? 6.588 -16.093 25.981 1.00 90.50 223 ALA A N 1
ATOM 1676 C CA . ALA A 1 223 ? 6.394 -16.645 24.643 1.00 90.50 223 ALA A CA 1
ATOM 1677 C C . ALA A 1 223 ? 4.894 -16.811 24.343 1.00 90.50 223 ALA A C 1
ATOM 1679 O O . ALA A 1 223 ? 4.104 -17.167 25.220 1.00 90.50 223 ALA A O 1
ATOM 1680 N N . ASN A 1 224 ? 4.497 -16.519 23.105 1.00 87.94 224 ASN A N 1
ATOM 1681 C CA . ASN A 1 224 ? 3.110 -16.393 22.641 1.00 87.94 224 ASN A CA 1
ATOM 1682 C C . ASN A 1 224 ? 2.282 -15.283 23.327 1.00 87.94 224 ASN A C 1
ATOM 1684 O O . ASN A 1 224 ? 1.065 -15.183 23.119 1.00 87.94 224 ASN A O 1
ATOM 1688 N N . GLY A 1 225 ? 2.920 -14.435 24.139 1.00 88.44 225 GLY A N 1
ATOM 1689 C CA . GLY A 1 225 ? 2.335 -13.208 24.665 1.00 88.44 225 GLY A CA 1
ATOM 1690 C C . GLY A 1 225 ? 2.141 -12.166 23.565 1.00 88.44 225 GLY A C 1
ATOM 1691 O O . GLY A 1 225 ? 2.854 -12.165 22.564 1.00 88.44 225 GLY A O 1
ATOM 1692 N N . VAL A 1 226 ? 1.168 -11.274 23.754 1.00 88.81 226 VAL A N 1
ATOM 1693 C CA . VAL A 1 226 ? 0.942 -10.139 22.850 1.00 88.81 226 VAL A CA 1
ATOM 1694 C C . VAL A 1 226 ? 1.636 -8.919 23.434 1.00 88.81 226 VAL A C 1
ATOM 1696 O O . VAL A 1 226 ? 1.330 -8.513 24.555 1.00 88.81 226 VAL A O 1
ATOM 1699 N N . LEU A 1 227 ? 2.539 -8.323 22.664 1.00 89.88 227 LEU A N 1
ATOM 1700 C CA . LEU A 1 227 ? 3.149 -7.041 22.984 1.00 89.88 227 LEU A CA 1
ATOM 1701 C C . LEU A 1 227 ? 2.412 -5.918 22.267 1.00 89.88 227 LEU A C 1
ATOM 1703 O O . LEU A 1 227 ? 2.035 -6.058 21.107 1.00 89.88 227 LEU A O 1
ATOM 1707 N N . ARG A 1 228 ? 2.239 -4.801 22.976 1.00 88.00 228 ARG A N 1
ATOM 1708 C CA . ARG A 1 228 ? 1.800 -3.518 22.426 1.00 88.00 228 ARG A CA 1
ATOM 1709 C C . ARG A 1 228 ? 2.986 -2.560 22.471 1.00 88.00 228 ARG A C 1
ATOM 1711 O O . ARG A 1 228 ? 3.403 -2.175 23.56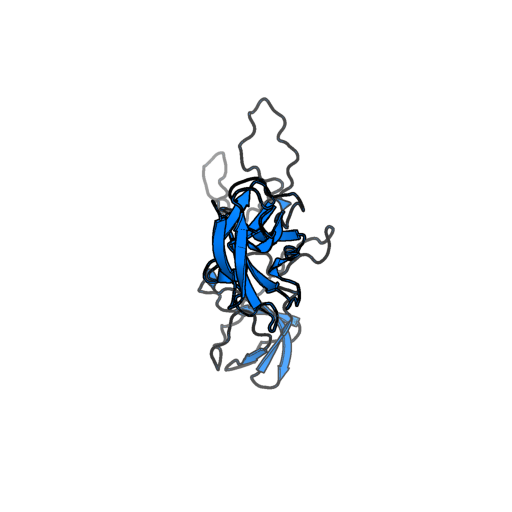2 1.00 88.00 228 ARG A O 1
ATOM 1718 N N . ILE A 1 229 ? 3.501 -2.183 21.310 1.00 88.50 229 ILE A N 1
ATOM 1719 C CA . ILE A 1 229 ? 4.674 -1.317 21.144 1.00 88.50 229 ILE A CA 1
ATOM 1720 C C . ILE A 1 229 ? 4.183 0.095 20.807 1.00 88.50 229 ILE A C 1
ATOM 1722 O O . ILE A 1 229 ? 3.212 0.245 20.070 1.00 88.50 229 ILE A O 1
ATOM 1726 N N . ASP A 1 230 ? 4.802 1.123 21.398 1.00 86.06 230 ASP A N 1
ATOM 1727 C CA . ASP A 1 230 ? 4.447 2.540 21.201 1.00 86.06 230 ASP A CA 1
ATOM 1728 C C . ASP A 1 230 ? 2.959 2.873 21.465 1.00 86.06 230 ASP A C 1
ATOM 1730 O O . ASP A 1 230 ? 2.356 3.735 20.832 1.00 86.06 230 ASP A O 1
ATOM 1734 N N . GLY A 1 231 ? 2.367 2.238 22.488 1.00 75.69 231 GLY A N 1
ATOM 1735 C CA . GLY A 1 231 ? 0.956 2.389 22.890 1.00 75.69 231 GLY A CA 1
ATOM 1736 C C . GLY A 1 231 ? 0.446 3.815 23.148 1.00 75.69 231 GLY A C 1
ATOM 1737 O O . GLY A 1 231 ? -0.767 4.008 23.209 1.00 75.69 231 GLY A O 1
ATOM 1738 N N . GLY A 1 232 ? 1.341 4.788 23.334 1.00 73.88 232 GLY A N 1
ATOM 1739 C CA . GLY A 1 232 ? 1.005 6.201 23.532 1.00 73.88 232 GLY A CA 1
ATOM 1740 C C . GLY A 1 232 ? 0.948 7.033 22.246 1.00 73.88 232 GLY A C 1
ATOM 1741 O O . GLY A 1 232 ? 0.447 8.152 22.292 1.00 73.88 232 GLY A O 1
ATOM 1742 N N . THR A 1 233 ? 1.424 6.501 21.116 1.00 72.81 233 THR A N 1
ATOM 1743 C CA . THR A 1 233 ? 1.553 7.237 19.851 1.00 72.81 233 THR A CA 1
ATOM 1744 C C . THR A 1 233 ? 0.827 6.475 18.741 1.00 72.81 233 THR A C 1
ATOM 1746 O O . THR A 1 233 ? 1.389 5.522 18.202 1.00 72.81 233 THR A O 1
ATOM 1749 N N . PRO A 1 234 ? -0.410 6.867 18.376 1.00 63.22 234 PRO A N 1
ATOM 1750 C CA . PRO A 1 234 ? -1.256 6.104 17.454 1.00 63.22 234 PRO A CA 1
ATOM 1751 C C . PRO A 1 234 ? -0.580 5.710 16.133 1.00 63.22 234 PRO A C 1
ATOM 1753 O O . PRO A 1 234 ? -0.694 4.561 15.722 1.00 63.22 234 PRO A O 1
ATOM 1756 N N . ASP A 1 235 ? 0.187 6.612 15.517 1.00 61.53 235 ASP A N 1
ATOM 1757 C CA . ASP A 1 235 ? 0.829 6.368 14.212 1.00 61.53 235 ASP A CA 1
ATOM 1758 C C . ASP A 1 235 ? 2.007 5.377 14.270 1.00 61.53 235 ASP A C 1
ATOM 1760 O O . ASP A 1 235 ? 2.440 4.835 13.248 1.00 61.53 235 ASP A O 1
ATOM 1764 N N . ARG A 1 236 ? 2.528 5.124 15.476 1.00 72.38 236 ARG A N 1
ATOM 1765 C CA . ARG A 1 236 ? 3.649 4.212 15.745 1.00 72.38 236 ARG A CA 1
ATOM 1766 C C . ARG A 1 236 ? 3.218 2.917 16.428 1.00 72.38 236 ARG A C 1
ATOM 1768 O O . ARG A 1 236 ? 4.051 2.042 16.635 1.00 72.38 236 ARG A O 1
ATOM 1775 N N . LEU A 1 237 ? 1.938 2.797 16.770 1.00 76.62 237 LEU A N 1
ATOM 1776 C CA . LEU A 1 237 ? 1.400 1.655 17.489 1.00 76.62 237 LEU A CA 1
ATOM 1777 C C . LEU A 1 237 ? 1.582 0.365 16.682 1.00 76.62 237 LEU A C 1
ATOM 1779 O O . LEU A 1 237 ? 1.056 0.237 15.577 1.00 76.62 237 LEU A O 1
ATOM 1783 N N . GLU A 1 238 ? 2.256 -0.616 17.276 1.00 80.75 238 GLU A N 1
ATOM 1784 C CA . GLU A 1 238 ? 2.357 -1.970 16.733 1.00 80.75 238 GLU A CA 1
ATOM 1785 C C . GLU A 1 238 ? 1.909 -3.012 17.754 1.00 80.75 238 GLU A C 1
ATOM 1787 O O . GLU A 1 238 ? 2.028 -2.833 18.971 1.00 80.75 238 GLU A O 1
ATOM 1792 N N . TYR A 1 239 ? 1.446 -4.147 17.240 1.00 84.94 239 TYR A N 1
ATOM 1793 C CA . TYR A 1 239 ? 1.218 -5.345 18.028 1.00 84.94 239 TYR A CA 1
ATOM 1794 C C . TYR A 1 239 ? 2.034 -6.494 17.452 1.00 84.94 239 TYR A C 1
ATOM 1796 O O . TYR A 1 239 ? 2.071 -6.698 16.241 1.00 84.94 239 TYR A O 1
ATOM 1804 N N . ALA A 1 240 ? 2.657 -7.274 18.324 1.00 88.31 240 ALA A N 1
ATOM 1805 C CA . ALA A 1 240 ? 3.459 -8.422 17.928 1.00 88.31 240 ALA A CA 1
ATOM 1806 C C . ALA A 1 240 ? 3.235 -9.590 18.884 1.00 88.31 240 ALA A C 1
ATOM 1808 O O . ALA A 1 240 ? 2.903 -9.390 20.055 1.00 88.31 240 ALA A O 1
ATOM 1809 N N . ILE A 1 241 ? 3.414 -10.809 18.381 1.00 90.12 241 ILE A N 1
ATOM 1810 C CA . ILE A 1 241 ? 3.439 -12.005 19.219 1.00 90.12 241 ILE A CA 1
ATOM 1811 C C . ILE A 1 241 ? 4.893 -12.290 19.572 1.00 90.12 241 ILE A C 1
ATOM 1813 O O . ILE A 1 241 ? 5.756 -12.304 18.696 1.00 90.12 241 ILE A O 1
ATOM 1817 N N . VAL A 1 242 ? 5.170 -12.527 20.848 1.00 92.62 242 VAL A N 1
ATOM 1818 C CA . VAL A 1 242 ? 6.496 -12.966 21.286 1.00 92.62 242 VAL A CA 1
ATOM 1819 C C . VAL A 1 242 ? 6.736 -14.374 20.764 1.00 92.62 242 VAL A C 1
ATOM 1821 O O . VAL A 1 242 ? 6.029 -15.303 21.149 1.00 92.62 242 VAL A O 1
ATOM 1824 N N . ASP A 1 243 ? 7.729 -14.539 19.903 1.00 94.94 243 ASP A N 1
ATOM 1825 C CA . ASP A 1 243 ? 8.139 -15.850 19.409 1.00 94.94 243 ASP A CA 1
ATOM 1826 C C . ASP A 1 243 ? 9.071 -16.536 20.410 1.00 94.94 243 ASP A C 1
ATOM 1828 O O . ASP A 1 243 ? 8.794 -17.624 20.913 1.00 94.94 243 ASP A O 1
ATOM 1832 N N . ALA A 1 244 ? 10.150 -15.839 20.763 1.00 94.94 244 ALA A N 1
ATOM 1833 C CA . ALA A 1 244 ? 11.177 -16.318 21.674 1.00 94.94 244 ALA A CA 1
ATOM 1834 C C . ALA A 1 244 ? 11.771 -15.159 22.482 1.00 94.94 244 ALA A C 1
ATOM 1836 O O . ALA A 1 244 ? 11.714 -14.000 22.070 1.00 94.94 244 ALA A O 1
ATOM 1837 N N . ILE A 1 245 ? 12.356 -15.487 23.634 1.00 95.38 245 ILE A N 1
ATOM 1838 C CA . ILE A 1 245 ? 13.022 -14.536 24.526 1.00 95.38 245 ILE A CA 1
ATOM 1839 C C . ILE A 1 245 ? 14.422 -15.073 24.806 1.00 95.38 245 ILE A C 1
ATOM 1841 O O . ILE A 1 245 ? 14.558 -16.182 25.318 1.00 95.38 245 ILE A O 1
ATOM 1845 N N . ASN A 1 246 ? 15.446 -14.284 24.489 1.00 93.50 246 ASN A N 1
ATOM 1846 C CA . ASN A 1 246 ? 16.850 -14.627 24.699 1.00 93.50 246 ASN A CA 1
ATOM 1847 C C . ASN A 1 246 ? 17.530 -13.497 25.480 1.00 93.50 246 ASN A C 1
ATOM 1849 O O . ASN A 1 246 ? 18.021 -12.523 24.910 1.00 93.50 246 ASN A O 1
ATOM 1853 N N . GLY A 1 247 ? 17.541 -13.610 26.810 1.00 91.19 247 GLY A N 1
ATOM 1854 C CA . GLY A 1 247 ? 18.061 -12.553 27.678 1.00 91.19 247 GLY A CA 1
ATOM 1855 C C . GLY A 1 247 ? 17.209 -11.285 27.588 1.00 91.19 247 GLY A C 1
ATOM 1856 O O . GLY A 1 247 ? 16.038 -11.316 27.957 1.00 91.19 247 GLY A O 1
ATOM 1857 N N . GLY A 1 248 ? 17.802 -10.182 27.119 1.00 90.94 248 GLY A N 1
ATOM 1858 C CA . GLY A 1 248 ? 17.113 -8.905 26.875 1.00 90.94 248 GLY A CA 1
ATOM 1859 C C . GLY A 1 248 ? 16.513 -8.762 25.470 1.00 90.94 248 GLY A C 1
ATOM 1860 O O . GLY A 1 248 ? 15.823 -7.781 25.201 1.00 90.94 248 GLY A O 1
ATOM 1861 N N . GLU A 1 249 ? 16.771 -9.714 24.569 1.00 95.75 249 GLU A N 1
ATOM 1862 C CA . GLU A 1 249 ? 16.233 -9.713 23.208 1.00 95.75 249 GLU A CA 1
ATOM 1863 C C . GLU A 1 249 ? 14.911 -10.487 23.145 1.00 95.75 249 GLU A C 1
ATOM 1865 O O . GLU A 1 249 ? 14.784 -11.595 23.677 1.00 95.75 249 GLU A O 1
ATOM 1870 N N . VAL A 1 250 ? 13.931 -9.911 22.454 1.00 96.19 250 VAL A N 1
ATOM 1871 C CA . VAL A 1 250 ? 12.617 -10.502 22.208 1.00 96.19 250 VAL A CA 1
ATOM 1872 C C . VAL A 1 250 ? 12.430 -10.651 20.701 1.00 96.19 250 VAL A C 1
ATOM 1874 O O . VAL A 1 250 ? 12.364 -9.661 19.971 1.00 96.19 250 VAL A O 1
ATOM 1877 N N . ALA A 1 251 ? 12.333 -11.895 20.234 1.00 95.25 251 ALA A N 1
ATOM 1878 C CA . ALA A 1 251 ? 11.984 -12.207 18.854 1.00 95.25 251 ALA A CA 1
ATOM 1879 C C . ALA A 1 251 ? 10.468 -12.101 18.666 1.00 95.25 251 ALA A C 1
ATOM 1881 O O . ALA A 1 251 ? 9.690 -12.567 19.504 1.00 95.25 251 ALA A O 1
ATOM 1882 N N . LEU A 1 252 ? 10.049 -11.492 17.562 1.00 93.38 252 LEU A N 1
ATOM 1883 C CA . LEU A 1 252 ? 8.663 -11.152 17.280 1.00 93.38 252 LEU A CA 1
ATOM 1884 C C . LEU A 1 252 ? 8.161 -11.908 16.049 1.00 93.38 252 LEU A C 1
ATOM 1886 O O . LEU A 1 252 ? 8.731 -11.810 14.964 1.00 93.38 252 LEU A O 1
ATOM 1890 N N . LYS A 1 253 ? 7.027 -12.589 16.202 1.00 87.81 253 LYS A N 1
ATOM 1891 C CA . LYS A 1 253 ? 6.189 -13.027 15.089 1.00 87.81 253 LYS A CA 1
ATOM 1892 C C . LYS A 1 253 ? 5.212 -11.907 14.762 1.00 87.81 253 LYS A C 1
ATOM 1894 O O . LYS A 1 253 ? 4.312 -11.597 15.551 1.00 87.81 253 LYS A O 1
ATOM 1899 N N . ARG A 1 254 ? 5.396 -11.311 13.587 1.00 73.81 254 ARG A N 1
ATOM 1900 C CA . ARG A 1 254 ? 4.380 -10.494 12.927 1.00 73.81 254 ARG A CA 1
ATOM 1901 C C . ARG A 1 254 ? 3.777 -11.342 11.804 1.00 73.81 254 ARG A C 1
ATOM 1903 O O . ARG A 1 254 ? 4.548 -11.883 11.013 1.00 73.81 254 ARG A O 1
ATOM 1910 N N . PRO A 1 255 ? 2.453 -11.524 11.733 1.00 54.16 255 PRO A N 1
ATOM 1911 C CA . PRO A 1 255 ? 1.851 -12.019 10.509 1.00 54.16 255 PRO A CA 1
ATOM 1912 C C . PRO A 1 255 ? 2.057 -10.959 9.428 1.00 54.16 255 PRO A C 1
ATOM 1914 O O . PRO A 1 255 ? 2.119 -9.764 9.719 1.00 54.16 255 PRO A O 1
ATOM 1917 N N . LEU A 1 256 ? 2.296 -11.463 8.226 1.00 37.34 256 LEU A N 1
ATOM 1918 C CA . LEU A 1 256 ? 2.896 -10.785 7.084 1.00 37.34 256 LEU A CA 1
ATOM 1919 C C . LEU A 1 256 ? 2.333 -9.369 6.873 1.00 37.34 256 LEU A C 1
ATOM 1921 O O . LEU A 1 256 ? 1.119 -9.179 6.818 1.00 37.34 256 LEU A O 1
ATOM 1925 N N . SER A 1 257 ? 3.251 -8.402 6.790 1.00 36.97 257 SER A N 1
ATOM 1926 C CA . SER A 1 257 ? 3.026 -7.073 6.211 1.00 36.97 257 SER A CA 1
ATOM 1927 C C . SER A 1 257 ? 2.938 -7.154 4.697 1.00 36.97 257 SER A C 1
ATOM 1929 O O . SER A 1 257 ? 3.800 -7.882 4.145 1.00 36.97 257 SER A O 1
#